Protein AF-A0A094K105-F1 (afdb_monomer_lite)

Foldseek 3Di:
DDDDDLDDDDLVNLPDDPWPPFWAWAPKDWDAKWFFAPDPDGDIATRAAAFEFAADPWKDFFDFDFFKDFLAPDQVDDDQDDDQQKDWDDDDDPGGMDGADPPHGDGCQVRCLVNRTHGQFPRTPWMKTWMWTDTRNFIKTKIKTFSHFYPPPPPDDDDDDDDDDDPDRRRHDDDDLQGTEDEDEDAQVDDDDCVLCLVVCRVSVRQWYWYWHDDNRTTTGTDIDRCNVVSVVVSVVCRVVSSSVSSVVVVVSVSCVVVVVPCSDDDDDDDPPPPPPPDPDDDDDDDDDDDDDDDDDDDDDDDDDDDDDDPPDPPDDRPPSHMDMIMMTDDPPPPPD

Sequence (337 aa):
MTPTTIAQISRLELQDLSTPLVATITDVKQLSPYNWIEARSPTIAVPGTPPLWSAPGGPWQLKKDSGLIYIAQNAARHPDKVTKNTAIFCRDETATQEFIGPDEFKGYGREFEKAYTTRQIGASTGHHRIVTYRFGGLNFIVRHETDGYVDTDTRIPSSDAKGPESDSLSKGQMISLKSTLELKTRVFHKRIEFHEVAPQLWISQTPKLVRAYHRRGTFPVPEVEDVAADIKTWEEGNQRDLRKLAALISKIIGVVKGCGGNALSSMIYWEINWADSEASSDNDVAAVKPVDGIESKPDGKSDTTGKHESATNCKSSPPWKKNLVEVLNYDSSSLDT

pLDDT: mean 71.29, std 26.38, range [22.55, 98.56]

Structure (mmCIF, N/CA/C/O backbone):
data_AF-A0A094K105-F1
#
_entry.id   AF-A0A094K105-F1
#
loop_
_atom_site.group_PDB
_atom_site.id
_atom_site.type_symbol
_atom_site.label_atom_id
_atom_site.label_alt_id
_atom_site.label_comp_id
_atom_site.label_asym_id
_atom_site.label_entity_id
_atom_site.label_seq_id
_atom_site.pdbx_PDB_ins_code
_atom_site.Cartn_x
_atom_site.Cartn_y
_atom_site.Cartn_z
_atom_site.occupancy
_atom_site.B_iso_or_equiv
_atom_site.auth_seq_id
_atom_site.auth_comp_id
_atom_site.auth_asym_id
_atom_site.auth_atom_id
_atom_site.pdbx_PDB_model_num
ATOM 1 N N . MET A 1 1 ? 2.073 26.215 20.298 1.00 47.75 1 MET A N 1
ATOM 2 C CA . MET A 1 1 ? 1.488 25.521 21.467 1.00 47.75 1 MET A CA 1
ATOM 3 C C . MET A 1 1 ? 2.402 24.366 21.818 1.00 47.75 1 MET A C 1
ATOM 5 O O . MET A 1 1 ? 2.887 23.715 20.903 1.00 47.75 1 MET A O 1
ATOM 9 N N . THR A 1 2 ? 2.685 24.145 23.098 1.00 56.09 2 THR A N 1
ATOM 10 C CA . THR A 1 2 ? 3.420 22.957 23.550 1.00 56.09 2 THR A CA 1
ATOM 11 C C . THR A 1 2 ? 2.503 21.732 23.473 1.00 56.09 2 THR A C 1
ATOM 13 O O . THR A 1 2 ? 1.340 21.848 23.873 1.00 56.09 2 THR A O 1
ATOM 16 N N . PRO A 1 3 ? 2.976 20.577 22.972 1.00 64.69 3 PRO A N 1
ATOM 17 C CA . PRO A 1 3 ? 2.187 19.350 22.978 1.00 64.69 3 PRO A CA 1
ATOM 18 C C . PRO A 1 3 ? 1.764 19.013 24.410 1.00 64.69 3 PRO A C 1
ATOM 20 O O . PRO A 1 3 ? 2.581 19.076 25.326 1.00 64.69 3 PRO A O 1
ATOM 23 N N . THR A 1 4 ? 0.489 18.683 24.610 1.00 67.81 4 THR A N 1
ATOM 24 C CA . THR A 1 4 ? -0.015 18.209 25.905 1.00 67.81 4 THR A CA 1
ATOM 25 C C . THR A 1 4 ? -0.248 16.711 25.808 1.00 67.81 4 THR A C 1
ATOM 27 O O . THR A 1 4 ? -1.023 16.256 24.967 1.00 67.81 4 THR A O 1
ATOM 30 N N . THR A 1 5 ? 0.423 15.938 26.658 1.00 77.50 5 THR A N 1
ATOM 31 C CA . THR A 1 5 ? 0.229 14.488 26.728 1.00 77.50 5 THR A CA 1
ATOM 32 C C . THR A 1 5 ? -1.137 14.183 27.332 1.00 77.50 5 THR A C 1
ATOM 34 O O . THR A 1 5 ? -1.393 14.516 28.486 1.00 77.50 5 THR A O 1
ATOM 37 N N . ILE A 1 6 ? -2.009 13.540 26.553 1.00 74.12 6 ILE A N 1
ATOM 38 C CA . ILE A 1 6 ? -3.361 13.150 26.988 1.00 74.12 6 ILE A CA 1
ATOM 39 C C . ILE A 1 6 ? -3.414 11.752 27.623 1.00 74.12 6 ILE A C 1
ATOM 41 O O . ILE A 1 6 ? -4.281 11.495 28.451 1.00 74.12 6 ILE A O 1
ATOM 45 N N . ALA A 1 7 ? -2.494 10.854 27.255 1.00 81.00 7 ALA A N 1
ATOM 46 C CA . ALA A 1 7 ? -2.326 9.532 27.858 1.00 81.00 7 ALA A CA 1
ATOM 47 C C . ALA A 1 7 ? -0.953 8.943 27.501 1.00 81.00 7 ALA A C 1
ATOM 49 O O . ALA A 1 7 ? -0.387 9.269 26.457 1.00 81.00 7 ALA A O 1
ATOM 50 N N . GLN A 1 8 ? -0.460 8.025 28.333 1.00 82.56 8 GLN A N 1
ATOM 51 C CA . GLN A 1 8 ? 0.629 7.107 27.999 1.00 82.56 8 GLN A CA 1
ATOM 52 C C . GLN A 1 8 ? 0.075 5.681 28.026 1.00 82.56 8 GLN A C 1
ATOM 54 O O . GLN A 1 8 ? -0.654 5.320 28.946 1.00 82.56 8 GLN A O 1
ATOM 59 N N . ILE A 1 9 ? 0.380 4.895 26.993 1.00 82.69 9 ILE A N 1
ATOM 60 C CA . ILE A 1 9 ? -0.035 3.494 26.888 1.00 82.69 9 ILE A CA 1
ATOM 61 C C . ILE A 1 9 ? 1.229 2.646 26.922 1.00 82.69 9 ILE A C 1
ATOM 63 O O . ILE A 1 9 ? 2.013 2.674 25.971 1.00 82.69 9 ILE A O 1
ATOM 67 N N . SER A 1 10 ? 1.439 1.900 28.005 1.00 82.75 10 SER A N 1
ATOM 68 C CA . SER A 1 10 ? 2.599 1.013 28.104 1.00 82.75 10 SER A CA 1
ATOM 69 C C . SER A 1 10 ? 2.365 -0.305 27.364 1.00 82.75 10 SER A C 1
ATOM 71 O O . SER A 1 10 ? 1.239 -0.771 27.190 1.00 82.75 10 SER A O 1
ATOM 73 N N . ARG A 1 11 ? 3.452 -0.958 26.940 1.00 78.81 11 ARG A N 1
ATOM 74 C CA . ARG A 1 11 ? 3.386 -2.284 26.305 1.00 78.81 11 ARG A CA 1
ATOM 75 C C . ARG A 1 11 ? 2.887 -3.369 27.266 1.00 78.81 11 ARG A C 1
ATOM 77 O O . ARG A 1 11 ? 2.299 -4.346 26.807 1.00 78.81 11 ARG A O 1
ATOM 84 N N . LEU A 1 12 ? 3.122 -3.207 28.569 1.00 78.56 12 LEU A N 1
ATOM 85 C CA . LEU A 1 12 ? 2.643 -4.122 29.610 1.00 78.56 12 LEU A CA 1
ATOM 86 C C . LEU A 1 12 ? 1.112 -4.101 29.699 1.00 78.56 12 LEU A C 1
ATOM 88 O O . LEU A 1 12 ? 0.492 -5.156 29.746 1.00 78.56 12 LEU A O 1
ATOM 92 N N . GLU A 1 13 ? 0.494 -2.925 29.568 1.00 76.12 13 GLU A N 1
ATOM 93 C CA . GLU A 1 13 ? -0.971 -2.772 29.534 1.00 76.12 13 GLU A CA 1
ATOM 94 C C . GLU A 1 13 ? -1.643 -3.435 28.318 1.00 76.12 13 GLU A C 1
ATOM 96 O O . GLU A 1 13 ? -2.869 -3.521 28.269 1.00 76.12 13 GLU A O 1
ATOM 101 N N . LEU A 1 14 ? -0.869 -3.877 27.320 1.00 77.25 14 LEU A N 1
ATOM 102 C CA . LEU A 1 14 ? -1.381 -4.571 26.136 1.00 77.25 14 LEU A CA 1
ATOM 103 C C . LEU A 1 14 ? -1.415 -6.101 26.301 1.00 77.25 14 LEU A C 1
ATOM 105 O O . LEU A 1 14 ? -1.813 -6.788 25.361 1.00 77.25 14 LEU A O 1
ATOM 109 N N . GLN A 1 15 ? -0.975 -6.642 27.445 1.00 66.06 15 GLN A N 1
ATOM 110 C CA . GLN A 1 15 ? -0.919 -8.090 27.693 1.00 66.06 15 GLN A CA 1
ATOM 111 C C . GLN A 1 15 ? -2.245 -8.671 28.220 1.00 66.06 15 GLN A C 1
ATOM 113 O O . GLN A 1 15 ? -2.553 -9.816 27.900 1.00 66.06 15 GLN A O 1
ATOM 118 N N . ASP A 1 16 ? -3.056 -7.867 28.920 1.00 57.00 16 ASP A N 1
ATOM 119 C CA . ASP A 1 16 ? -4.250 -8.316 29.668 1.00 57.00 16 ASP A CA 1
ATOM 120 C C . ASP A 1 16 ? -5.597 -7.976 29.004 1.00 57.00 16 ASP A C 1
ATOM 122 O O . ASP A 1 16 ? -6.661 -8.066 29.619 1.00 57.00 16 ASP A O 1
ATOM 126 N N . LEU A 1 17 ? -5.595 -7.532 27.747 1.00 57.84 17 LEU A N 1
ATOM 127 C CA . LEU A 1 17 ? -6.824 -7.050 27.122 1.00 57.84 17 LEU A CA 1
ATOM 128 C C . LEU A 1 17 ? -7.713 -8.207 26.655 1.00 57.84 17 LEU A C 1
ATOM 130 O O . LEU A 1 17 ? -7.225 -9.191 26.096 1.00 57.84 17 LEU A O 1
ATOM 134 N N . SER A 1 18 ? -9.032 -8.018 26.807 1.00 60.91 18 SER A N 1
ATOM 135 C CA . SER A 1 18 ? -10.145 -8.843 26.299 1.00 60.91 18 SER A CA 1
ATOM 136 C C . SER A 1 18 ? -10.209 -8.873 24.762 1.00 60.91 18 SER A C 1
ATOM 138 O O . SER A 1 18 ? -11.254 -8.659 24.145 1.00 60.91 18 SER A O 1
ATOM 140 N N . THR A 1 19 ? -9.055 -9.038 24.129 1.00 62.78 19 THR A N 1
ATOM 141 C CA . THR A 1 19 ? -8.903 -9.111 22.687 1.00 62.78 19 THR A CA 1
ATOM 142 C C . THR A 1 19 ? -9.391 -10.468 22.196 1.00 62.78 19 THR A C 1
ATOM 144 O O . THR A 1 19 ? -9.286 -11.464 22.917 1.00 62.78 19 THR A O 1
ATOM 147 N N . PRO A 1 20 ? -9.939 -10.536 20.973 1.00 66.81 20 PRO A N 1
ATOM 148 C CA . PRO A 1 20 ? -10.293 -11.810 20.370 1.00 66.81 20 PRO A CA 1
ATOM 149 C C . PRO A 1 20 ? -9.094 -12.772 20.375 1.00 66.81 20 PRO A C 1
ATOM 151 O O . PRO A 1 20 ? -7.955 -12.349 20.167 1.00 66.81 20 PRO A O 1
ATOM 154 N N . LEU A 1 21 ? -9.361 -14.072 20.556 1.00 76.62 21 LEU A N 1
ATOM 155 C CA . LEU A 1 21 ? -8.349 -15.144 20.493 1.00 76.62 21 LEU A CA 1
ATOM 156 C C . LEU A 1 21 ? -7.488 -15.061 19.215 1.00 76.62 21 LEU A C 1
ATOM 158 O O . LEU A 1 21 ? -6.298 -15.386 19.240 1.00 76.62 21 LEU A O 1
ATOM 162 N N . VAL A 1 22 ? -8.084 -14.573 18.123 1.00 85.44 22 VAL A N 1
ATOM 163 C CA . VAL A 1 22 ? -7.462 -14.374 16.811 1.00 85.44 22 VAL A CA 1
ATOM 164 C C . VAL A 1 22 ? -7.804 -12.975 16.288 1.00 85.44 22 VAL A C 1
ATOM 166 O O . VAL A 1 22 ? -8.963 -12.562 16.317 1.00 85.44 22 VAL A O 1
ATOM 169 N N . ALA A 1 23 ? -6.803 -12.250 15.796 1.00 91.50 23 ALA A N 1
ATOM 170 C CA . ALA A 1 23 ? -6.946 -10.959 15.136 1.00 91.50 23 ALA A CA 1
ATOM 171 C C . ALA A 1 23 ? -6.712 -11.133 13.627 1.00 91.50 23 ALA A C 1
ATOM 173 O O . ALA A 1 23 ? -5.569 -11.194 13.175 1.00 91.50 23 ALA A O 1
ATOM 174 N N . THR A 1 24 ? -7.806 -11.202 12.868 1.00 95.38 24 THR A N 1
ATOM 175 C CA . THR A 1 24 ? -7.811 -11.409 11.410 1.00 95.38 24 THR A CA 1
ATOM 176 C C . THR A 1 24 ? -8.627 -10.324 10.720 1.00 95.38 24 THR A C 1
ATOM 178 O O . THR A 1 24 ? -9.607 -9.824 11.284 1.00 95.38 24 THR A O 1
ATOM 181 N N . ILE A 1 25 ? -8.221 -9.959 9.503 1.00 96.38 25 ILE A N 1
ATOM 182 C CA . ILE A 1 25 ? -9.023 -9.107 8.621 1.00 96.38 25 ILE A CA 1
ATOM 183 C C . ILE A 1 25 ? -10.167 -9.928 8.009 1.00 96.38 25 ILE A C 1
ATOM 185 O O . ILE A 1 25 ? -9.954 -10.964 7.386 1.00 96.38 25 ILE A O 1
ATOM 189 N N . THR A 1 26 ? -11.399 -9.454 8.174 1.00 96.25 26 THR A N 1
ATOM 190 C CA . THR A 1 26 ? -12.622 -10.096 7.657 1.00 96.25 26 THR A CA 1
ATOM 191 C C . THR A 1 26 ? -13.531 -9.076 6.978 1.00 96.25 26 THR A C 1
ATOM 193 O O . THR A 1 26 ? -13.329 -7.873 7.118 1.00 96.25 26 THR A O 1
ATOM 196 N N . ASP A 1 27 ? -14.531 -9.535 6.224 1.00 96.25 27 ASP A N 1
ATOM 197 C CA . ASP A 1 27 ? -15.543 -8.673 5.590 1.00 96.25 27 ASP A CA 1
ATOM 198 C C . ASP A 1 27 ? -14.972 -7.572 4.676 1.00 96.25 27 ASP A C 1
ATOM 200 O O . ASP A 1 27 ? -15.505 -6.463 4.611 1.00 96.25 27 ASP A O 1
ATOM 204 N N . VAL A 1 28 ? -13.888 -7.879 3.954 1.00 95.94 28 VAL A N 1
ATOM 205 C CA . VAL A 1 28 ? -13.232 -6.932 3.042 1.00 95.94 28 VAL A CA 1
ATOM 206 C C . VAL A 1 28 ? -14.172 -6.534 1.906 1.00 95.94 28 VAL A C 1
ATOM 208 O O . VAL A 1 28 ? -14.642 -7.376 1.138 1.00 95.94 28 VAL A O 1
ATOM 211 N N . LYS A 1 29 ? -14.409 -5.231 1.762 1.00 93.50 29 LYS A N 1
ATOM 212 C CA . LYS A 1 29 ? -15.194 -4.630 0.681 1.00 93.50 29 LYS A CA 1
ATOM 213 C C . LYS A 1 29 ? -14.456 -3.426 0.118 1.00 93.50 29 LYS A C 1
ATOM 215 O O . LYS A 1 29 ? -13.890 -2.629 0.858 1.00 93.50 29 LYS A O 1
ATOM 220 N N . GLN A 1 30 ? -14.500 -3.255 -1.195 1.00 89.88 30 GLN A N 1
ATOM 221 C CA . GLN A 1 30 ? -14.056 -2.018 -1.828 1.00 89.88 30 GLN A CA 1
ATOM 222 C C . GLN A 1 30 ? -15.200 -1.001 -1.798 1.00 89.88 30 GLN A C 1
ATOM 224 O O . GLN A 1 30 ? -16.299 -1.312 -2.249 1.00 89.88 30 GLN A O 1
ATOM 229 N N . LEU A 1 31 ? -14.940 0.199 -1.272 1.00 88.25 31 LEU A N 1
ATOM 230 C CA . LEU A 1 31 ? -15.921 1.286 -1.226 1.00 88.25 31 LEU A CA 1
ATOM 231 C C . LEU A 1 31 ? -15.840 2.161 -2.474 1.00 88.25 31 LEU A C 1
ATOM 233 O O . LEU A 1 31 ? -16.818 2.304 -3.199 1.00 88.25 31 LEU A O 1
ATOM 237 N N . SER A 1 32 ? -14.672 2.755 -2.724 1.00 86.69 32 SER A N 1
ATOM 238 C CA . SER A 1 32 ? -14.475 3.645 -3.867 1.00 86.69 32 SER A CA 1
ATOM 239 C C . SER A 1 32 ? -12.994 3.744 -4.240 1.00 86.69 32 SER A C 1
ATOM 241 O O . SER A 1 32 ? -12.158 3.985 -3.363 1.00 86.69 32 SER A O 1
ATOM 243 N N . PRO A 1 33 ? -12.637 3.536 -5.517 1.00 92.88 33 PRO A N 1
ATOM 244 C CA . PRO A 1 33 ? -11.331 3.889 -6.044 1.00 92.88 33 PRO A CA 1
ATOM 245 C C . PRO A 1 33 ? -11.340 5.293 -6.663 1.00 92.88 33 PRO A C 1
ATOM 247 O O . PRO A 1 33 ? -12.340 5.717 -7.245 1.00 92.88 33 PRO A O 1
ATOM 250 N N . TYR A 1 34 ? -10.209 5.991 -6.627 1.00 93.19 34 TYR A N 1
ATOM 251 C CA . TYR A 1 34 ? -10.051 7.277 -7.301 1.00 93.19 34 TYR A CA 1
ATOM 252 C C . TYR A 1 34 ? -8.620 7.496 -7.794 1.00 93.19 34 TYR A C 1
ATOM 254 O O . TYR A 1 34 ? -7.670 6.919 -7.270 1.00 93.19 34 TYR A O 1
ATOM 262 N N . ASN A 1 35 ? -8.452 8.360 -8.793 1.00 93.25 35 ASN A N 1
ATOM 263 C CA . ASN A 1 35 ? -7.133 8.844 -9.203 1.00 93.25 35 ASN A CA 1
ATOM 264 C C . ASN A 1 35 ? -7.004 10.322 -8.860 1.00 93.25 35 ASN A C 1
ATOM 266 O O . ASN A 1 35 ? -7.941 11.087 -9.085 1.00 93.25 35 ASN A O 1
ATOM 270 N N . TRP A 1 36 ? -5.836 10.735 -8.375 1.00 89.69 36 TRP A N 1
ATOM 271 C CA . TRP A 1 36 ? -5.464 12.146 -8.398 1.00 89.69 36 TRP A CA 1
ATOM 272 C C . TRP A 1 36 ? -5.183 12.574 -9.832 1.00 89.69 36 TRP A C 1
ATOM 274 O O . TRP A 1 36 ? -4.490 11.860 -10.554 1.00 89.69 36 TRP A O 1
ATOM 284 N N . ILE A 1 37 ? -5.701 13.735 -10.230 1.00 89.12 37 ILE A N 1
ATOM 285 C CA . ILE A 1 37 ? -5.518 14.292 -11.571 1.00 89.12 37 ILE A CA 1
ATOM 286 C C . ILE A 1 37 ? -4.672 15.558 -11.477 1.00 89.12 37 ILE A C 1
ATOM 288 O O . ILE A 1 37 ? -4.958 16.449 -10.672 1.00 89.12 37 ILE A O 1
ATOM 292 N N . GLU A 1 38 ? -3.631 15.636 -12.305 1.00 86.56 38 GLU A N 1
ATOM 293 C CA . GLU A 1 38 ? -2.846 16.855 -12.484 1.00 86.56 38 GLU A CA 1
ATOM 294 C C . GLU A 1 38 ? -3.717 17.919 -13.164 1.00 86.56 38 GLU A C 1
ATOM 296 O O . GLU A 1 38 ? -4.077 17.801 -14.336 1.00 86.56 38 GLU A O 1
ATOM 301 N N . ALA A 1 39 ? -4.096 18.947 -12.407 1.00 84.88 39 ALA A N 1
ATOM 302 C CA . ALA A 1 39 ? -4.971 20.024 -12.848 1.00 84.88 39 ALA A CA 1
ATOM 303 C C . ALA A 1 39 ? -4.712 21.294 -12.022 1.00 84.88 39 ALA A C 1
ATOM 305 O O . ALA A 1 39 ? -4.107 21.247 -10.952 1.00 84.88 39 ALA A O 1
ATOM 306 N N . ARG A 1 40 ? -5.212 22.444 -12.499 1.00 84.19 40 ARG A N 1
ATOM 307 C CA . ARG A 1 40 ? -5.049 23.745 -11.813 1.00 84.19 40 ARG A CA 1
ATOM 308 C C . ARG A 1 40 ? -5.683 23.783 -10.418 1.00 84.19 40 ARG A C 1
ATOM 310 O O . ARG A 1 40 ? -5.235 24.544 -9.569 1.00 84.19 40 ARG A O 1
ATOM 317 N N . SER A 1 41 ? -6.726 22.990 -10.198 1.00 83.69 41 SER A N 1
ATOM 318 C CA . SER A 1 41 ? -7.410 22.823 -8.915 1.00 83.69 41 SER A CA 1
ATOM 319 C C . SER A 1 41 ? -7.294 21.372 -8.442 1.00 83.69 41 SER A C 1
ATOM 321 O O . SER A 1 41 ? -7.249 20.475 -9.289 1.00 83.69 41 SER A O 1
ATOM 323 N N . PRO A 1 42 ? -7.296 21.102 -7.121 1.00 83.50 42 PRO A N 1
ATOM 324 C CA . PRO A 1 42 ? -7.326 19.739 -6.595 1.00 83.50 42 PRO A CA 1
ATOM 325 C C . PRO A 1 42 ? -8.483 18.940 -7.206 1.00 83.50 42 PRO A C 1
ATOM 327 O O . PRO A 1 42 ? -9.648 19.254 -6.980 1.00 83.50 42 PRO A O 1
ATOM 330 N N . THR A 1 43 ? -8.148 17.937 -8.016 1.00 85.50 43 THR A N 1
ATOM 331 C CA . THR A 1 43 ? -9.114 17.191 -8.831 1.00 85.50 43 THR A CA 1
ATOM 332 C C . THR A 1 43 ? -8.883 15.697 -8.656 1.00 85.50 43 THR A C 1
ATOM 334 O O . THR A 1 43 ? -7.740 15.233 -8.673 1.00 85.50 43 THR A O 1
ATOM 337 N N . ILE A 1 44 ? -9.973 14.947 -8.497 1.00 91.31 44 ILE A N 1
ATOM 338 C CA . ILE A 1 44 ? -9.971 13.484 -8.480 1.00 91.31 44 ILE A CA 1
ATOM 339 C C . ILE A 1 44 ? -10.914 12.940 -9.553 1.00 91.31 44 ILE A C 1
ATOM 341 O O . ILE A 1 44 ? -11.947 13.545 -9.836 1.00 91.31 44 ILE A O 1
ATOM 345 N N . ALA A 1 45 ? -10.572 11.788 -10.124 1.00 91.19 45 ALA A N 1
ATOM 346 C CA . ALA A 1 45 ? -11.470 11.008 -10.973 1.00 91.19 45 ALA A CA 1
ATOM 347 C C . ALA A 1 45 ? -12.091 9.871 -10.153 1.00 91.19 45 ALA A C 1
ATOM 349 O O . ALA A 1 45 ? -11.353 9.106 -9.529 1.00 91.19 45 ALA A O 1
ATOM 350 N N . VAL A 1 46 ? -13.426 9.768 -10.156 1.00 92.00 46 VAL A N 1
ATOM 351 C CA . VAL A 1 46 ? -14.192 8.751 -9.417 1.00 92.00 46 VAL A CA 1
ATOM 352 C C . VAL A 1 46 ? -15.257 8.119 -10.337 1.00 92.00 46 VAL A C 1
ATOM 354 O O . VAL A 1 46 ? -16.061 8.862 -10.901 1.00 92.00 46 VAL A O 1
ATOM 357 N N . PRO A 1 47 ? -15.310 6.779 -10.473 1.00 92.50 47 PRO A N 1
ATOM 358 C CA . PRO A 1 47 ? -14.284 5.848 -10.014 1.00 92.50 47 PRO A CA 1
ATOM 359 C C . PRO A 1 47 ? -12.961 6.092 -10.753 1.00 92.50 47 PRO A C 1
ATOM 361 O O . PRO A 1 47 ? -12.940 6.559 -11.889 1.00 92.50 47 PRO A O 1
ATOM 364 N N . GLY A 1 48 ? -11.856 5.791 -10.085 1.00 93.19 48 GLY A N 1
ATOM 365 C CA . GLY A 1 48 ? -10.528 5.734 -10.687 1.00 93.19 48 GLY A CA 1
ATOM 366 C C . GLY A 1 48 ? -10.181 4.340 -11.220 1.00 93.19 48 GLY A C 1
ATOM 367 O O . GLY A 1 48 ? -10.827 3.367 -10.840 1.00 93.19 48 GLY A O 1
ATOM 368 N N . THR A 1 49 ? -9.106 4.234 -12.005 1.00 94.88 49 THR A N 1
ATOM 369 C CA . THR A 1 49 ? -8.489 2.973 -12.461 1.00 94.88 49 THR A CA 1
ATOM 370 C C . THR A 1 49 ? -6.986 2.994 -12.152 1.00 94.88 49 THR A C 1
ATOM 372 O O . THR A 1 49 ? -6.319 3.978 -12.505 1.00 94.88 49 THR A O 1
ATOM 375 N N . PRO A 1 50 ? -6.419 1.952 -11.513 1.00 95.19 50 PRO A N 1
ATOM 376 C CA . PRO A 1 50 ? -4.971 1.842 -11.363 1.00 95.19 50 PRO A CA 1
ATOM 377 C C . PRO A 1 50 ? -4.306 1.674 -12.738 1.00 95.19 50 PRO A C 1
ATOM 379 O O . PRO A 1 50 ? -4.978 1.315 -13.708 1.00 95.19 50 PRO A O 1
ATOM 382 N N . PRO A 1 51 ? -3.005 1.958 -12.886 1.00 95.69 51 PRO A N 1
ATOM 383 C CA . PRO A 1 51 ? -2.326 1.705 -14.149 1.00 95.69 51 PRO A CA 1
ATOM 384 C C . PRO A 1 51 ? -2.227 0.188 -14.411 1.00 95.69 51 PRO A C 1
ATOM 386 O O . PRO A 1 51 ? -2.087 -0.619 -13.492 1.00 95.69 51 PRO A O 1
ATOM 389 N N . LEU A 1 52 ? -2.347 -0.207 -15.677 1.00 96.69 52 LEU A N 1
ATOM 390 C CA . LEU A 1 52 ? -2.290 -1.604 -16.108 1.00 96.69 52 LEU A CA 1
ATOM 391 C C . LEU A 1 52 ? -0.838 -2.086 -16.110 1.00 96.69 52 LEU A C 1
ATOM 393 O O . LEU A 1 52 ? 0.018 -1.405 -16.666 1.00 96.69 52 LEU A O 1
ATOM 397 N N . TRP A 1 53 ? -0.561 -3.259 -15.550 1.00 96.94 53 TRP A N 1
ATOM 398 C CA . TRP A 1 53 ? 0.732 -3.929 -15.675 1.00 96.94 53 TRP A CA 1
ATOM 399 C C . TRP A 1 53 ? 1.062 -4.196 -17.143 1.00 96.94 53 TRP A C 1
ATOM 401 O O . TRP A 1 53 ? 0.323 -4.883 -17.845 1.00 96.94 53 TRP A O 1
ATOM 411 N N . SER A 1 54 ? 2.184 -3.657 -17.607 1.00 95.00 54 SER A N 1
ATOM 412 C CA . SER A 1 54 ? 2.594 -3.700 -19.009 1.00 95.00 54 SER A CA 1
ATOM 413 C C . SER A 1 54 ? 4.118 -3.772 -19.105 1.00 95.00 54 SER A C 1
ATOM 415 O O . SER A 1 54 ? 4.770 -2.839 -19.580 1.00 95.00 54 SER A O 1
ATOM 417 N N . ALA A 1 55 ? 4.699 -4.858 -18.590 1.00 92.19 55 ALA A N 1
ATOM 418 C CA . ALA A 1 55 ? 6.145 -5.052 -18.604 1.00 92.19 55 ALA A CA 1
ATOM 419 C C . ALA A 1 55 ? 6.709 -5.084 -20.042 1.00 92.19 55 ALA A C 1
ATOM 421 O O . ALA A 1 55 ? 6.118 -5.730 -20.914 1.00 92.19 55 ALA A O 1
ATOM 422 N N . PRO A 1 56 ? 7.869 -4.453 -20.302 1.00 89.50 56 PRO A N 1
ATOM 423 C CA . PRO A 1 56 ? 8.583 -4.608 -21.564 1.00 89.50 56 PRO A CA 1
ATOM 424 C C . PRO A 1 56 ? 8.947 -6.075 -21.835 1.00 89.50 56 PRO A C 1
ATOM 426 O O . PRO A 1 56 ? 9.218 -6.839 -20.912 1.00 89.50 56 PRO A O 1
ATOM 429 N N . GLY A 1 57 ? 9.039 -6.460 -23.111 1.00 90.31 57 GLY A N 1
ATOM 430 C CA . GLY A 1 57 ? 9.351 -7.840 -23.519 1.00 90.31 57 GLY A CA 1
ATOM 431 C C . GLY A 1 57 ? 10.786 -8.313 -23.232 1.00 90.31 57 GLY A C 1
ATOM 432 O O . GLY A 1 57 ? 11.155 -9.412 -23.633 1.00 90.31 57 GLY A O 1
ATOM 433 N N . GLY A 1 58 ? 11.617 -7.500 -22.577 1.00 92.31 58 GLY A N 1
ATOM 434 C CA . GLY A 1 58 ? 13.008 -7.826 -22.281 1.00 92.31 58 GLY A CA 1
ATOM 435 C C . GLY A 1 58 ? 13.637 -6.870 -21.267 1.00 92.31 58 GLY A C 1
ATOM 436 O O . GLY A 1 58 ? 12.969 -5.947 -20.792 1.00 92.31 58 GLY A O 1
ATOM 437 N N . PRO A 1 59 ? 14.922 -7.078 -20.924 1.00 93.62 59 PRO A N 1
ATOM 438 C CA . PRO A 1 59 ? 15.612 -6.235 -19.963 1.00 93.62 59 PRO A CA 1
ATOM 439 C C . PRO A 1 59 ? 15.605 -4.765 -20.376 1.00 93.62 59 PRO A C 1
ATOM 441 O O . PRO A 1 59 ? 15.860 -4.433 -21.534 1.00 93.62 59 PRO A O 1
ATOM 444 N N . TRP A 1 60 ? 15.3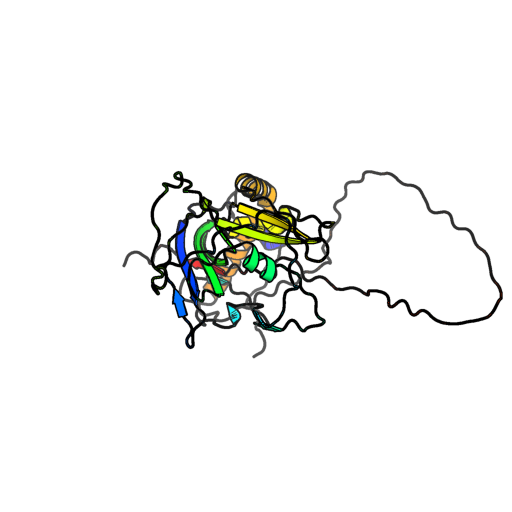66 -3.882 -19.412 1.00 92.88 60 TRP A N 1
ATOM 445 C CA . TRP A 1 60 ? 15.236 -2.453 -19.666 1.00 92.88 60 TRP A CA 1
ATOM 446 C C . TRP A 1 60 ? 16.112 -1.638 -18.716 1.00 92.88 60 TRP A C 1
ATOM 448 O O . TRP A 1 60 ? 16.098 -1.840 -17.500 1.00 92.88 60 TRP A O 1
ATOM 458 N N . GLN A 1 61 ? 16.884 -0.704 -19.275 1.00 95.81 61 GLN A N 1
ATOM 459 C CA . GLN A 1 61 ? 17.706 0.229 -18.510 1.00 95.81 61 GLN A CA 1
ATOM 460 C C . GLN A 1 61 ? 16.905 1.490 -18.196 1.00 95.81 61 GLN A C 1
ATOM 462 O O . GLN A 1 61 ? 16.542 2.253 -19.089 1.00 95.81 61 GLN A O 1
ATOM 467 N N . LEU A 1 62 ? 16.691 1.744 -16.910 1.00 94.56 62 LEU A N 1
ATOM 468 C CA . LEU A 1 62 ? 16.005 2.936 -16.435 1.00 94.56 62 LEU A CA 1
ATOM 469 C C . LEU A 1 62 ? 16.980 4.046 -16.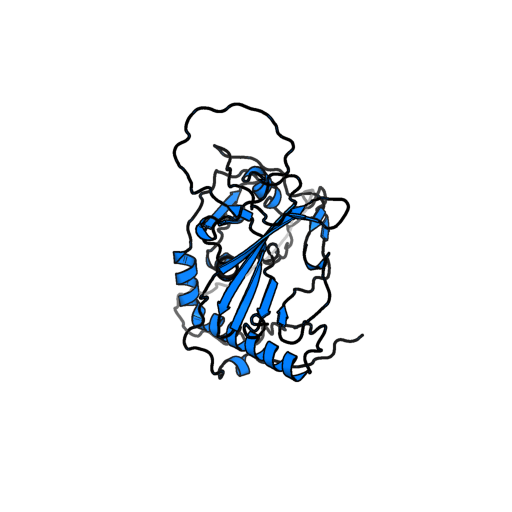056 1.00 94.56 62 LEU A C 1
ATOM 471 O O . LEU A 1 62 ? 18.125 3.809 -15.650 1.00 94.56 62 LEU A O 1
ATOM 475 N N . LYS A 1 63 ? 16.486 5.279 -16.176 1.00 93.75 63 LYS A N 1
ATOM 476 C CA . LYS A 1 63 ? 17.103 6.450 -15.555 1.00 93.75 63 LYS A CA 1
ATOM 477 C C . LYS A 1 63 ? 16.830 6.412 -14.050 1.00 93.75 63 LYS A C 1
ATOM 479 O O . LYS A 1 63 ? 15.872 5.789 -13.603 1.00 93.75 63 LYS A O 1
ATOM 484 N N . LYS A 1 64 ? 17.696 7.060 -13.272 1.00 92.06 64 LYS A N 1
ATOM 485 C CA . LYS A 1 64 ? 17.478 7.255 -11.832 1.00 92.06 64 LYS A CA 1
ATOM 486 C C . LYS A 1 64 ? 16.228 8.112 -11.614 1.00 92.06 64 LYS A C 1
ATOM 488 O O . LYS A 1 64 ? 15.949 8.989 -12.430 1.00 92.06 64 LYS A O 1
ATOM 493 N N . ASP A 1 65 ? 15.536 7.894 -10.499 1.00 89.75 65 ASP A N 1
ATOM 494 C CA . ASP A 1 65 ? 14.449 8.775 -10.069 1.00 89.75 65 ASP A CA 1
ATOM 495 C C . ASP A 1 65 ? 14.984 10.210 -9.907 1.00 89.75 65 ASP A C 1
ATOM 497 O O . ASP A 1 65 ? 16.008 10.415 -9.256 1.00 89.75 65 ASP A O 1
ATOM 501 N N . SER A 1 66 ? 14.283 11.200 -10.466 1.00 87.44 66 SER A N 1
ATOM 502 C CA . SER A 1 66 ? 14.666 12.616 -10.382 1.00 87.44 66 SER A CA 1
ATOM 503 C C . SER A 1 66 ? 13.460 13.545 -10.218 1.00 87.44 66 SER A C 1
ATOM 505 O O . SER A 1 66 ? 12.310 13.159 -10.474 1.00 87.44 66 SER A O 1
ATOM 507 N N . GLY A 1 67 ? 13.731 14.799 -9.848 1.00 85.12 67 GLY A N 1
ATOM 508 C CA . GLY A 1 67 ? 12.733 15.865 -9.776 1.00 85.12 67 GLY A CA 1
ATOM 509 C C . GLY A 1 67 ? 11.927 15.863 -8.478 1.00 85.12 67 GLY A C 1
ATOM 510 O O . GLY A 1 67 ? 12.320 15.250 -7.485 1.00 85.12 67 GLY A O 1
ATOM 511 N N . LEU A 1 68 ? 10.796 16.574 -8.492 1.00 76.19 68 LEU A N 1
ATOM 512 C CA . LEU A 1 68 ? 9.922 16.690 -7.328 1.00 76.19 68 LEU A CA 1
ATOM 513 C C . LEU A 1 68 ? 9.256 15.340 -7.027 1.00 76.19 68 LEU A C 1
ATOM 515 O O . LEU A 1 68 ? 8.607 14.735 -7.888 1.00 76.19 68 LEU A O 1
ATOM 519 N N . ILE A 1 69 ? 9.425 14.882 -5.793 1.00 72.75 69 ILE A N 1
ATOM 520 C CA . ILE A 1 69 ? 8.762 13.718 -5.221 1.00 72.75 69 ILE A CA 1
ATOM 521 C C . ILE A 1 69 ? 7.874 14.170 -4.068 1.00 72.75 69 ILE A C 1
ATOM 523 O O . ILE A 1 69 ? 8.246 15.026 -3.271 1.00 72.75 69 ILE A O 1
ATOM 527 N N . TYR A 1 70 ? 6.687 13.586 -3.968 1.00 64.06 70 TYR A N 1
ATOM 528 C CA . TYR A 1 70 ? 5.847 13.773 -2.794 1.00 64.06 70 TYR A CA 1
ATOM 529 C C . TYR A 1 70 ? 6.282 12.759 -1.735 1.00 64.06 70 TYR A C 1
ATOM 531 O O . TYR A 1 70 ? 6.245 11.559 -1.987 1.00 64.06 70 TYR A O 1
ATOM 539 N N . ILE A 1 71 ? 6.716 13.245 -0.572 1.00 59.09 71 ILE A N 1
ATOM 540 C CA . ILE A 1 71 ? 7.031 12.409 0.599 1.00 59.09 71 ILE A CA 1
ATOM 541 C C . ILE A 1 71 ? 5.726 11.929 1.242 1.00 59.09 71 ILE A C 1
ATOM 543 O O . ILE A 1 71 ? 5.621 10.786 1.669 1.00 59.09 71 ILE A O 1
ATOM 547 N N . ALA A 1 72 ? 4.717 12.804 1.267 1.00 57.28 72 ALA A N 1
ATOM 548 C CA . ALA A 1 72 ? 3.389 12.509 1.777 1.00 57.28 72 ALA A CA 1
ATOM 549 C C . ALA A 1 72 ? 2.351 13.320 0.994 1.00 57.28 72 ALA A C 1
ATOM 551 O O . ALA A 1 72 ? 2.042 14.463 1.339 1.00 57.28 72 ALA A O 1
ATOM 552 N N . GLN A 1 73 ? 1.790 12.722 -0.066 1.00 53.84 73 GLN A N 1
ATOM 553 C CA . GLN A 1 73 ? 0.725 13.352 -0.867 1.00 53.84 73 GLN A CA 1
ATOM 554 C C . GLN A 1 73 ? -0.489 13.752 -0.005 1.00 53.84 73 GLN A C 1
ATOM 556 O O . GLN A 1 73 ? -1.172 14.731 -0.301 1.00 53.84 73 GLN A O 1
ATOM 561 N N . ASN A 1 74 ? -0.704 13.025 1.092 1.00 54.16 74 ASN A N 1
ATOM 562 C CA . ASN A 1 74 ? -1.820 13.171 2.020 1.00 54.16 74 ASN A CA 1
ATOM 563 C C . ASN A 1 74 ? -1.688 14.410 2.919 1.00 54.16 74 ASN A C 1
ATOM 565 O O . ASN A 1 74 ? -2.619 15.206 3.025 1.00 54.16 74 ASN A O 1
ATOM 569 N N . ALA A 1 75 ? -0.510 14.607 3.519 1.00 50.75 75 ALA A N 1
ATOM 570 C CA . ALA A 1 75 ? -0.238 15.732 4.413 1.00 50.75 75 ALA A CA 1
ATOM 571 C C . ALA A 1 75 ? -0.236 17.079 3.665 1.00 50.75 75 ALA A C 1
ATOM 573 O O . ALA A 1 75 ? -0.586 18.105 4.236 1.00 50.75 75 ALA A O 1
ATOM 574 N N . ALA A 1 76 ? 0.071 17.085 2.360 1.00 48.78 76 ALA A N 1
ATOM 575 C CA . ALA A 1 76 ? 0.014 18.295 1.534 1.00 48.78 76 ALA A CA 1
ATOM 576 C C . ALA A 1 76 ? -1.412 18.824 1.285 1.00 48.78 76 ALA A C 1
ATOM 578 O O . ALA A 1 76 ? -1.562 19.950 0.814 1.00 48.78 76 ALA A O 1
ATOM 579 N N . ARG A 1 77 ? -2.452 18.008 1.506 1.00 52.09 77 ARG A N 1
ATOM 580 C CA . ARG A 1 77 ? -3.831 18.296 1.064 1.00 52.09 77 ARG A CA 1
ATOM 581 C C . ARG A 1 77 ? -4.880 18.041 2.160 1.00 52.09 77 ARG A C 1
ATOM 583 O O . ARG A 1 77 ? -6.052 17.850 1.845 1.00 52.09 77 ARG A O 1
ATOM 590 N N . HIS A 1 78 ? -4.451 18.003 3.423 1.00 49.50 78 HIS A N 1
ATOM 591 C CA . HIS A 1 78 ? -5.224 17.496 4.559 1.00 49.50 78 HIS A CA 1
ATOM 592 C C . HIS A 1 78 ? -6.500 18.318 4.849 1.00 49.50 78 HIS A C 1
ATOM 594 O O . HIS A 1 78 ? -6.419 19.537 5.000 1.00 49.50 78 HIS A O 1
ATOM 600 N N . PRO A 1 79 ? -7.678 17.683 4.986 1.00 45.09 79 PRO A N 1
ATOM 601 C CA . PRO A 1 79 ? -8.818 18.279 5.668 1.00 45.09 79 PRO A CA 1
ATOM 602 C C . PRO A 1 79 ? -8.724 18.014 7.180 1.00 45.09 79 PRO A C 1
ATOM 604 O O . PRO A 1 79 ? -8.741 16.871 7.634 1.00 45.09 79 PRO A O 1
ATOM 607 N N . ASP A 1 80 ? -8.629 19.073 7.978 1.00 42.25 80 ASP A N 1
ATOM 608 C CA . ASP A 1 80 ? -8.709 19.004 9.439 1.00 42.25 80 ASP A CA 1
ATOM 609 C C . ASP A 1 80 ? -10.153 18.694 9.849 1.00 42.25 80 ASP A C 1
ATOM 611 O O . ASP A 1 80 ? -10.999 19.570 9.665 1.00 42.25 80 ASP A O 1
ATOM 615 N N . LYS A 1 81 ? -10.470 17.489 10.361 1.00 47.44 81 LYS A N 1
ATOM 616 C CA . LYS A 1 81 ? -11.636 17.227 11.247 1.00 47.44 81 LYS A CA 1
ATOM 617 C C . LYS A 1 81 ? -11.787 15.754 11.647 1.00 47.44 81 LYS A C 1
ATOM 619 O O . LYS A 1 81 ? -11.945 14.879 10.803 1.00 47.44 81 LYS A O 1
ATOM 624 N N . VAL A 1 82 ? -11.907 15.520 12.953 1.00 48.06 82 VAL A N 1
ATOM 625 C CA . VAL A 1 82 ? -12.567 14.339 13.533 1.00 48.06 82 VAL A CA 1
ATOM 626 C C . VAL A 1 82 ? -14.082 14.567 13.491 1.00 48.06 82 VAL A C 1
ATOM 628 O O . VAL A 1 82 ? -14.554 15.649 13.844 1.00 48.06 82 VAL A O 1
ATOM 631 N N . THR A 1 83 ? -14.864 13.568 13.073 1.00 53.00 83 THR A N 1
ATOM 632 C CA . THR A 1 83 ? -16.335 13.620 13.139 1.00 53.00 83 THR A CA 1
ATOM 633 C C . THR A 1 83 ? -16.848 12.610 14.167 1.00 53.00 83 THR A C 1
ATOM 635 O O . THR A 1 83 ? -16.760 11.404 13.963 1.00 53.00 83 THR A O 1
ATOM 638 N N . LYS A 1 84 ? -17.361 13.137 15.290 1.00 57.19 84 LYS A N 1
ATOM 639 C CA . LYS A 1 84 ? -18.142 12.522 16.391 1.00 57.19 84 LYS A CA 1
ATOM 640 C C . LYS A 1 84 ? -17.765 11.102 16.868 1.00 57.19 84 LYS A C 1
ATOM 642 O O . LYS A 1 84 ? -17.438 10.955 18.038 1.00 57.19 84 LYS A O 1
ATOM 647 N N . ASN A 1 85 ? -17.838 10.072 16.023 1.00 67.94 85 ASN A N 1
ATOM 648 C CA . ASN A 1 85 ? -17.632 8.665 16.399 1.00 67.94 85 ASN A CA 1
ATOM 649 C C . ASN A 1 85 ? -16.538 7.944 15.581 1.00 67.94 85 ASN A C 1
ATOM 651 O O . ASN A 1 85 ? -16.363 6.736 15.728 1.00 67.94 85 ASN A O 1
ATOM 655 N N . THR A 1 86 ? -15.797 8.674 14.738 1.00 71.88 86 THR A N 1
ATOM 656 C CA . THR A 1 86 ? -14.741 8.118 13.875 1.00 71.88 86 THR A CA 1
ATOM 657 C C . THR A 1 86 ? -13.365 8.557 14.348 1.00 71.88 86 THR A C 1
ATOM 659 O O . THR A 1 86 ? -13.097 9.756 14.414 1.00 71.88 86 THR A O 1
ATOM 662 N N . ALA A 1 87 ? -12.473 7.606 14.628 1.00 75.25 87 ALA A N 1
ATOM 663 C CA . ALA A 1 87 ? -11.061 7.913 14.856 1.00 75.25 87 ALA A CA 1
ATOM 664 C C . ALA A 1 87 ? -10.315 7.911 13.517 1.00 75.25 87 ALA A C 1
ATOM 666 O O . ALA A 1 87 ? -10.407 6.940 12.764 1.00 75.25 87 ALA A O 1
ATOM 667 N N . ILE A 1 88 ? -9.592 8.996 13.233 1.00 76.00 88 ILE A N 1
ATOM 668 C CA . ILE A 1 88 ? -8.798 9.170 12.013 1.00 76.00 88 ILE A CA 1
ATOM 669 C C . ILE A 1 88 ? -7.322 9.071 12.385 1.00 76.00 88 ILE A C 1
ATOM 671 O O . ILE A 1 88 ? -6.826 9.883 13.166 1.00 76.00 88 ILE A O 1
ATOM 675 N N . PHE A 1 89 ? -6.627 8.084 11.824 1.00 76.81 89 PHE A N 1
ATOM 676 C CA . PHE A 1 89 ? -5.184 7.947 11.961 1.00 76.81 89 PHE A CA 1
ATOM 677 C C . PHE A 1 89 ? -4.509 8.494 10.710 1.00 76.81 89 PHE A C 1
ATOM 679 O O . PHE A 1 89 ? -4.587 7.899 9.634 1.00 76.81 89 PHE A O 1
ATOM 686 N N . CYS A 1 90 ? -3.817 9.616 10.882 1.00 70.56 90 CYS A N 1
ATOM 687 C CA . CYS A 1 90 ? -2.996 10.225 9.850 1.00 70.56 90 CYS A CA 1
ATOM 688 C C . CYS A 1 90 ? -1.552 10.305 10.325 1.00 70.56 90 CYS A C 1
ATOM 690 O O . CYS A 1 90 ? -1.269 10.438 11.517 1.00 70.56 90 CYS A O 1
ATOM 692 N N . ARG A 1 91 ? -0.628 10.222 9.374 1.00 70.19 91 ARG A N 1
ATOM 693 C CA . ARG A 1 91 ? 0.780 10.463 9.648 1.00 70.19 91 ARG A CA 1
ATOM 694 C C . ARG A 1 91 ? 1.046 11.962 9.598 1.00 70.19 91 ARG A C 1
ATOM 696 O O . ARG A 1 91 ? 0.703 12.601 8.607 1.00 70.19 91 ARG A O 1
ATOM 703 N N . ASP A 1 92 ? 1.686 12.481 10.637 1.00 68.75 92 ASP A N 1
ATOM 704 C CA . ASP A 1 92 ? 2.246 13.828 10.631 1.00 68.75 92 ASP A CA 1
ATOM 705 C C . ASP A 1 92 ? 3.678 13.769 10.076 1.00 68.75 92 ASP A C 1
ATOM 707 O O . ASP A 1 92 ? 4.518 13.021 10.582 1.00 68.75 92 ASP A O 1
ATOM 711 N N . GLU A 1 93 ? 3.937 14.488 8.985 1.00 65.56 93 GLU A N 1
ATOM 712 C CA . GLU A 1 93 ? 5.233 14.512 8.298 1.00 65.56 93 GLU A CA 1
ATOM 713 C C . GLU A 1 93 ? 5.740 15.950 8.243 1.00 65.56 93 GLU A C 1
ATOM 715 O O . GLU A 1 93 ? 5.037 16.856 7.803 1.00 65.56 93 GLU A O 1
ATOM 720 N N . THR A 1 94 ? 7.000 16.159 8.627 1.00 64.38 94 THR A N 1
ATOM 721 C CA . THR A 1 94 ? 7.626 17.493 8.659 1.00 64.38 94 THR A CA 1
ATOM 722 C C . THR A 1 94 ? 7.873 18.085 7.271 1.00 64.38 94 THR A C 1
ATOM 724 O O . THR A 1 94 ? 8.101 19.287 7.143 1.00 64.38 94 THR A O 1
ATOM 727 N N . ALA A 1 95 ? 7.827 17.254 6.228 1.00 63.00 95 ALA A N 1
ATOM 728 C CA . ALA A 1 95 ? 7.912 17.658 4.836 1.00 63.00 95 ALA A CA 1
ATOM 729 C C . ALA A 1 95 ? 6.984 16.784 3.987 1.00 63.00 95 ALA A C 1
ATOM 731 O O . ALA A 1 95 ? 6.945 15.563 4.128 1.00 63.00 95 ALA A O 1
ATOM 732 N N . THR A 1 96 ? 6.250 17.413 3.073 1.00 63.75 96 THR A N 1
ATOM 733 C CA . THR A 1 96 ? 5.294 16.728 2.190 1.00 63.75 96 THR A CA 1
ATOM 734 C C . THR A 1 96 ? 5.868 16.469 0.799 1.00 63.75 96 THR A C 1
ATOM 736 O O . THR A 1 96 ? 5.324 15.667 0.035 1.00 63.75 96 THR A O 1
ATOM 739 N N . GLN A 1 97 ? 7.001 17.103 0.485 1.00 71.19 97 GLN A N 1
ATOM 740 C CA . GLN A 1 97 ? 7.718 17.023 -0.781 1.00 71.19 97 GLN A CA 1
ATOM 741 C C . GLN A 1 97 ? 9.232 17.039 -0.554 1.00 71.19 97 GLN A C 1
ATOM 743 O O . GLN A 1 97 ? 9.726 17.673 0.375 1.00 71.19 97 GLN A O 1
ATOM 748 N N . GLU A 1 98 ? 9.957 16.363 -1.436 1.00 80.19 98 GLU A N 1
ATOM 749 C CA . GLU A 1 98 ? 11.414 16.381 -1.543 1.00 80.19 98 GLU A CA 1
ATOM 750 C C . GLU A 1 98 ? 11.775 16.562 -3.020 1.00 80.19 98 GLU A C 1
ATOM 752 O O . GLU A 1 98 ? 11.046 16.131 -3.912 1.00 80.19 98 GLU A O 1
ATOM 757 N N . PHE A 1 99 ? 12.885 17.231 -3.304 1.00 82.38 99 PHE A N 1
ATOM 758 C CA . PHE A 1 99 ? 13.409 17.345 -4.658 1.00 82.38 99 PHE A CA 1
ATOM 759 C C . PHE A 1 99 ? 14.671 16.501 -4.754 1.00 82.38 99 PHE A C 1
ATOM 761 O O . PHE A 1 99 ? 15.591 16.715 -3.975 1.00 82.38 99 PHE A O 1
ATOM 768 N N . ILE A 1 100 ? 14.707 15.556 -5.695 1.00 80.69 100 ILE A N 1
ATOM 769 C CA . ILE A 1 100 ? 15.906 14.752 -5.948 1.00 80.69 100 ILE A CA 1
ATOM 770 C C . ILE A 1 100 ? 16.767 15.499 -6.961 1.00 80.69 100 ILE A C 1
ATOM 772 O O . ILE A 1 100 ? 16.395 15.602 -8.139 1.00 80.69 100 ILE A O 1
ATOM 776 N N . GLY A 1 101 ? 17.898 16.019 -6.485 1.00 77.00 101 GLY A N 1
ATOM 777 C CA . GLY A 1 101 ? 18.868 16.740 -7.306 1.00 77.00 101 GLY A CA 1
ATOM 778 C C . GLY A 1 101 ? 19.594 15.849 -8.329 1.00 77.00 101 GLY A C 1
ATOM 779 O O . GLY A 1 101 ? 19.567 14.624 -8.213 1.00 77.00 101 GLY A O 1
ATOM 780 N N . PRO A 1 102 ? 20.282 16.440 -9.326 1.00 73.38 102 PRO A N 1
ATOM 781 C CA . PRO A 1 102 ? 20.999 15.694 -10.371 1.00 73.38 102 PRO A CA 1
ATOM 782 C C . PRO A 1 102 ? 22.051 14.704 -9.843 1.00 73.38 102 PRO A C 1
ATOM 784 O O . PRO A 1 102 ? 22.245 13.640 -10.434 1.00 73.38 102 PRO A O 1
ATOM 787 N N . ASP A 1 103 ? 22.691 15.039 -8.721 1.00 78.75 103 ASP A N 1
ATOM 788 C CA . ASP A 1 103 ? 23.747 14.233 -8.095 1.00 78.75 103 ASP A CA 1
ATOM 789 C C . ASP A 1 103 ? 23.224 13.303 -6.987 1.00 78.75 103 ASP A C 1
ATOM 791 O O . ASP A 1 103 ? 23.963 12.476 -6.449 1.00 78.75 103 ASP A O 1
ATOM 795 N N . GLU A 1 104 ? 21.934 13.388 -6.656 1.00 82.88 104 GLU A N 1
ATOM 796 C CA . GLU A 1 104 ? 21.322 12.592 -5.600 1.00 82.88 104 GLU A CA 1
ATOM 797 C C . GLU A 1 104 ? 20.770 11.271 -6.139 1.00 82.88 104 GLU A C 1
ATOM 799 O O . GLU A 1 104 ? 20.218 11.176 -7.236 1.00 82.88 104 GLU A O 1
ATOM 804 N N . PHE A 1 105 ? 20.900 10.207 -5.345 1.00 83.19 105 PHE A N 1
ATOM 805 C CA . PHE A 1 105 ? 20.371 8.896 -5.702 1.00 83.19 105 PHE A CA 1
ATOM 806 C C . PHE A 1 105 ? 19.404 8.382 -4.639 1.00 83.19 105 PHE A C 1
ATOM 808 O O . PHE A 1 105 ? 19.805 8.038 -3.528 1.00 83.19 105 PHE A O 1
ATOM 815 N N . LYS A 1 106 ? 18.124 8.271 -5.012 1.00 84.19 106 LYS A N 1
ATOM 816 C CA . LYS A 1 106 ? 17.080 7.645 -4.181 1.00 84.19 106 LYS A CA 1
ATOM 817 C C . LYS A 1 106 ? 16.692 6.245 -4.645 1.00 84.19 106 LYS A C 1
ATOM 819 O O . LYS A 1 106 ? 16.260 5.439 -3.826 1.00 84.19 106 LYS A O 1
ATOM 824 N N . GLY A 1 107 ? 16.820 5.953 -5.938 1.00 90.12 107 GLY A N 1
ATOM 825 C CA . GLY A 1 107 ? 16.412 4.675 -6.512 1.00 90.12 107 GLY A CA 1
ATOM 826 C C . GLY A 1 107 ? 15.962 4.789 -7.964 1.00 90.12 107 GLY A C 1
ATOM 827 O O . GLY A 1 107 ? 16.294 5.750 -8.657 1.00 90.12 107 GLY A O 1
ATOM 828 N N . TYR A 1 108 ? 15.222 3.772 -8.396 1.00 92.81 108 TYR A N 1
ATOM 829 C CA . TYR A 1 108 ? 14.650 3.636 -9.740 1.00 92.81 108 TYR A CA 1
ATOM 830 C C . TYR A 1 108 ? 13.144 3.330 -9.688 1.00 92.81 108 TYR A C 1
ATOM 832 O O . TYR A 1 108 ? 12.579 2.907 -10.687 1.00 92.81 108 TYR A O 1
ATOM 840 N N . GLY A 1 109 ? 12.512 3.438 -8.513 1.00 91.25 109 GLY A N 1
ATOM 841 C CA . GLY A 1 109 ? 11.165 2.909 -8.280 1.00 91.25 109 GLY A CA 1
ATOM 842 C C . GLY A 1 109 ? 10.106 3.623 -9.113 1.00 91.25 109 GLY A C 1
ATOM 843 O O . GLY A 1 109 ? 9.298 2.974 -9.765 1.00 91.25 109 GLY A O 1
ATOM 844 N N . ARG A 1 110 ? 10.183 4.955 -9.189 1.00 90.06 110 ARG A N 1
ATOM 845 C CA . ARG A 1 110 ? 9.208 5.752 -9.947 1.00 90.06 110 ARG A CA 1
ATOM 846 C C . ARG A 1 110 ? 9.383 5.568 -11.443 1.00 90.06 110 ARG A C 1
ATOM 848 O O . ARG A 1 110 ? 8.407 5.447 -12.176 1.00 90.06 110 ARG A O 1
ATOM 855 N N . GLU A 1 111 ? 10.628 5.579 -11.912 1.00 93.50 111 GLU A N 1
ATOM 856 C CA . GLU A 1 111 ? 10.901 5.303 -13.324 1.00 93.50 111 GLU A CA 1
ATOM 857 C C . GLU A 1 111 ? 10.531 3.859 -13.690 1.00 93.50 111 GLU A C 1
ATOM 859 O O . GLU A 1 111 ? 10.115 3.605 -14.818 1.00 93.50 111 GLU A O 1
ATOM 864 N N . PHE A 1 112 ? 10.602 2.927 -12.734 1.00 95.44 112 PHE A N 1
ATOM 865 C CA . PHE A 1 112 ? 10.137 1.556 -12.909 1.00 95.44 112 PHE A CA 1
ATOM 866 C C . PHE A 1 112 ? 8.614 1.491 -13.035 1.00 95.44 112 PHE A C 1
ATOM 868 O O . PHE A 1 112 ? 8.125 0.975 -14.033 1.00 95.44 112 PHE A O 1
ATOM 875 N N . GLU A 1 113 ? 7.858 2.084 -12.109 1.00 93.94 113 GLU A N 1
ATOM 876 C CA . GLU A 1 113 ? 6.392 2.174 -12.197 1.00 93.94 113 GLU A CA 1
ATOM 877 C C . GLU A 1 113 ? 5.942 2.769 -13.540 1.00 93.94 113 GLU A C 1
ATOM 879 O O . GLU A 1 113 ? 5.082 2.204 -14.214 1.00 93.94 113 GLU A O 1
ATOM 884 N N . LYS A 1 114 ? 6.571 3.868 -13.983 1.00 92.06 114 LYS A N 1
ATOM 885 C CA . LYS A 1 114 ? 6.266 4.513 -15.272 1.00 92.06 114 LYS A CA 1
ATOM 886 C C . LYS A 1 114 ? 6.544 3.622 -16.481 1.00 92.06 114 LYS A C 1
ATOM 888 O O . LYS A 1 114 ? 5.825 3.718 -17.467 1.00 92.06 114 LYS A O 1
ATOM 893 N N . ALA A 1 115 ? 7.617 2.835 -16.445 1.00 94.81 115 ALA A N 1
ATOM 894 C CA . ALA A 1 115 ? 8.043 2.025 -17.583 1.00 94.81 115 ALA A CA 1
ATOM 895 C C . ALA A 1 115 ? 7.354 0.654 -17.647 1.00 94.81 115 ALA A C 1
ATOM 897 O O . ALA A 1 115 ? 7.273 0.071 -18.724 1.00 94.81 115 ALA A O 1
ATOM 898 N N . TYR A 1 116 ? 6.884 0.136 -16.510 1.00 96.19 116 TYR A N 1
ATOM 899 C CA . TYR A 1 116 ? 6.290 -1.199 -16.393 1.00 96.19 116 TYR A CA 1
ATOM 900 C C . TYR A 1 116 ? 4.769 -1.169 -16.213 1.00 96.19 116 TYR A C 1
ATOM 902 O O . TYR A 1 116 ? 4.143 -2.224 -16.105 1.00 96.19 116 TYR A O 1
ATOM 910 N N . THR A 1 117 ? 4.157 0.017 -16.206 1.00 96.38 117 THR A N 1
ATOM 911 C CA . THR A 1 117 ? 2.701 0.165 -16.170 1.00 96.38 117 THR A CA 1
ATOM 912 C C . THR A 1 117 ? 2.204 1.188 -17.190 1.00 96.38 117 THR A C 1
ATOM 914 O O . THR A 1 117 ? 2.885 2.158 -17.519 1.00 96.38 117 THR A O 1
ATOM 917 N N . THR A 1 118 ? 0.983 0.989 -17.682 1.00 95.25 118 THR A N 1
ATOM 918 C CA . THR A 1 118 ? 0.303 1.886 -18.617 1.00 95.25 118 THR A CA 1
ATOM 919 C C . THR A 1 118 ? -0.847 2.584 -17.908 1.00 95.25 118 THR A C 1
ATOM 921 O O . THR A 1 118 ? -1.822 1.952 -17.484 1.00 95.25 118 THR A O 1
ATOM 924 N N . ARG A 1 119 ? -0.762 3.914 -17.796 1.00 93.81 119 ARG A N 1
ATOM 925 C CA . ARG A 1 119 ? -1.828 4.737 -17.210 1.00 93.81 119 ARG A CA 1
ATOM 926 C C . ARG A 1 119 ? -3.130 4.547 -17.979 1.00 93.81 119 ARG A C 1
ATOM 928 O O . ARG A 1 119 ? -3.163 4.697 -19.193 1.00 93.81 119 ARG A O 1
ATOM 935 N N . GLN A 1 120 ? -4.197 4.267 -17.241 1.00 94.62 120 GLN A N 1
ATOM 936 C CA . GLN A 1 120 ? -5.536 4.090 -17.802 1.00 94.62 120 GLN A CA 1
ATOM 937 C C . GLN A 1 120 ? -6.353 5.381 -17.798 1.00 94.62 120 GLN A C 1
ATOM 939 O O . GLN A 1 120 ? -7.342 5.458 -18.511 1.00 94.62 120 GLN A O 1
ATOM 944 N N . ILE A 1 121 ? -5.951 6.385 -17.008 1.00 91.62 121 ILE A N 1
ATOM 945 C CA . ILE A 1 121 ? -6.603 7.697 -16.909 1.00 91.62 121 ILE A CA 1
ATOM 946 C C . ILE A 1 121 ? -5.587 8.794 -17.243 1.00 91.62 121 ILE A C 1
ATOM 948 O O . ILE A 1 121 ? -4.491 8.840 -16.671 1.00 91.62 121 ILE A O 1
ATOM 952 N N . GLY A 1 122 ? -5.964 9.682 -18.168 1.00 89.94 122 GLY A N 1
ATOM 953 C CA . GLY A 1 122 ? -5.163 10.839 -18.570 1.00 89.94 122 GLY A CA 1
ATOM 954 C C . GLY A 1 122 ? -4.842 11.756 -17.387 1.00 89.94 122 GLY A C 1
ATOM 955 O O . GLY A 1 122 ? -5.664 11.942 -16.494 1.00 89.94 122 GLY A O 1
ATOM 956 N N . ALA A 1 123 ? -3.621 12.298 -17.354 1.00 89.12 123 ALA A N 1
ATOM 957 C CA . ALA A 1 123 ? -3.125 13.170 -16.281 1.00 89.12 123 ALA A CA 1
ATOM 958 C C . ALA A 1 123 ? -3.168 12.578 -14.848 1.00 89.12 123 ALA A C 1
ATOM 960 O O . ALA A 1 123 ? -2.925 13.301 -13.883 1.00 89.12 123 ALA A O 1
ATOM 961 N N . SER A 1 124 ? -3.408 11.270 -14.683 1.00 90.69 124 SER A N 1
ATOM 962 C CA . SER A 1 124 ? -3.400 10.611 -13.370 1.00 90.69 124 SER A CA 1
ATOM 963 C C . SER A 1 124 ? -2.022 10.661 -12.710 1.00 90.69 124 SER A C 1
ATOM 965 O O . SER A 1 124 ? -1.060 10.174 -13.293 1.00 90.69 124 SER A O 1
ATOM 967 N N . THR A 1 125 ? -1.909 11.139 -11.474 1.00 87.19 125 THR A N 1
ATOM 968 C CA . THR A 1 125 ? -0.639 11.182 -10.719 1.00 87.19 125 THR A CA 1
ATOM 969 C C . THR A 1 125 ? -0.484 10.073 -9.684 1.00 87.19 125 THR A C 1
ATOM 971 O O . THR A 1 125 ? 0.637 9.823 -9.257 1.00 87.19 125 THR A O 1
ATOM 974 N N . GLY A 1 126 ? -1.568 9.373 -9.349 1.00 88.44 126 GLY A N 1
ATOM 975 C CA . GLY A 1 126 ? -1.568 8.217 -8.454 1.00 88.44 126 GLY A CA 1
ATOM 976 C C . GLY A 1 126 ? -2.980 7.664 -8.293 1.00 88.44 126 GLY A C 1
ATOM 977 O O . GLY A 1 126 ? -3.955 8.423 -8.349 1.00 88.44 126 GLY A O 1
ATOM 978 N N . HIS A 1 127 ? -3.100 6.352 -8.113 1.00 92.81 127 HIS A N 1
ATOM 979 C CA . HIS A 1 127 ? -4.378 5.680 -7.895 1.00 92.81 127 HIS A CA 1
ATOM 980 C C . HIS A 1 127 ? -4.510 5.263 -6.440 1.00 92.81 127 HIS A C 1
ATOM 982 O O . HIS A 1 127 ? -3.605 4.655 -5.881 1.00 92.81 127 HIS A O 1
ATOM 988 N N . HIS A 1 128 ? -5.657 5.552 -5.842 1.00 92.12 128 HIS A N 1
ATOM 989 C CA . HIS A 1 128 ? -5.941 5.222 -4.460 1.00 92.12 128 HIS A CA 1
ATOM 990 C C . HIS A 1 128 ? -7.221 4.412 -4.365 1.00 92.12 128 HIS A C 1
ATOM 992 O O . HIS A 1 128 ? -8.202 4.664 -5.069 1.00 92.12 128 HIS A O 1
ATOM 998 N N . ARG A 1 129 ? -7.227 3.463 -3.437 1.00 91.94 129 ARG A N 1
ATOM 999 C CA . ARG A 1 129 ? -8.410 2.677 -3.104 1.00 91.94 129 ARG A CA 1
ATOM 1000 C C . ARG A 1 129 ? -8.804 2.931 -1.675 1.00 91.94 129 ARG A C 1
ATOM 1002 O O . ARG A 1 129 ? -7.948 3.126 -0.819 1.00 91.94 129 ARG A O 1
ATOM 1009 N N . ILE A 1 130 ? -10.109 2.897 -1.451 1.00 92.56 130 ILE A N 1
ATOM 1010 C CA . ILE A 1 130 ? -10.710 2.882 -0.130 1.00 92.56 130 ILE A CA 1
ATOM 1011 C C . ILE A 1 130 ? -11.356 1.511 0.048 1.00 92.56 130 ILE A C 1
ATOM 1013 O O . ILE A 1 130 ? -12.331 1.182 -0.636 1.00 92.56 130 ILE A O 1
ATOM 1017 N N . VAL A 1 131 ? -10.797 0.710 0.948 1.00 93.44 131 VAL A N 1
ATOM 1018 C CA . VAL A 1 131 ? -11.342 -0.587 1.358 1.00 93.44 131 VAL A CA 1
ATOM 1019 C C . VAL A 1 131 ? -11.906 -0.479 2.765 1.00 93.44 131 VAL A C 1
ATOM 1021 O O . VAL A 1 131 ? -11.441 0.323 3.564 1.00 93.44 131 VAL A O 1
ATOM 1024 N N . THR A 1 132 ? -12.914 -1.275 3.084 1.00 95.12 132 THR A N 1
ATOM 1025 C CA . THR A 1 132 ? -13.412 -1.436 4.448 1.00 95.12 132 THR A CA 1
ATOM 1026 C C . THR A 1 132 ? -13.355 -2.896 4.844 1.00 95.12 132 THR A C 1
ATOM 1028 O O . THR A 1 132 ? -13.519 -3.767 3.993 1.00 95.12 132 THR A O 1
ATOM 1031 N N . TYR A 1 133 ? -13.079 -3.160 6.113 1.00 96.69 133 TYR A N 1
ATOM 1032 C CA . TYR A 1 133 ? -13.014 -4.506 6.662 1.00 96.69 133 TYR A CA 1
ATOM 1033 C C . TYR A 1 133 ? -13.158 -4.471 8.183 1.00 96.69 133 TYR A C 1
ATOM 1035 O O . TYR A 1 133 ? -13.069 -3.416 8.811 1.00 96.69 133 TYR A O 1
ATOM 1043 N N . ARG A 1 134 ? -13.341 -5.635 8.800 1.00 95.69 134 ARG A N 1
ATOM 1044 C CA . ARG A 1 134 ? -13.304 -5.802 10.253 1.00 95.69 134 ARG A CA 1
ATOM 1045 C C . ARG A 1 134 ? -11.952 -6.335 10.701 1.00 95.69 134 ARG A C 1
ATOM 1047 O O . ARG A 1 134 ? -11.426 -7.259 10.089 1.00 95.69 134 ARG A O 1
ATOM 1054 N N . PHE A 1 135 ? -11.413 -5.784 11.785 1.00 94.38 135 PHE A N 1
ATOM 1055 C CA . PHE A 1 135 ? -10.185 -6.266 12.420 1.00 94.38 135 PHE A CA 1
ATOM 1056 C C . PHE A 1 135 ? -10.223 -5.991 13.923 1.00 94.38 135 PHE A C 1
ATOM 1058 O O . PHE A 1 135 ? -10.561 -4.890 14.351 1.00 94.38 135 PHE A O 1
ATOM 1065 N N . GLY A 1 136 ? -9.892 -6.992 14.744 1.00 89.94 136 GLY A N 1
ATOM 1066 C CA . GLY A 1 136 ? -9.774 -6.801 16.193 1.00 89.94 136 GLY A CA 1
ATOM 1067 C C . GLY A 1 136 ? -11.055 -6.320 16.888 1.00 89.94 136 GLY A C 1
ATOM 1068 O O . GLY A 1 136 ? -10.973 -5.618 17.888 1.00 89.94 136 GLY A O 1
ATOM 1069 N N . GLY A 1 137 ? -12.232 -6.646 16.341 1.00 88.88 137 GLY A N 1
ATOM 1070 C CA . GLY A 1 137 ? -13.530 -6.172 16.841 1.00 88.88 137 GLY A CA 1
ATOM 1071 C C . GLY A 1 137 ? -13.939 -4.770 16.368 1.00 88.88 137 GLY A C 1
ATOM 1072 O O . GLY A 1 137 ? -15.048 -4.341 16.672 1.00 88.88 137 GLY A O 1
ATOM 1073 N N . LEU A 1 138 ? -13.096 -4.086 15.594 1.00 88.31 138 LEU A N 1
ATOM 1074 C CA . LEU A 1 138 ? -13.313 -2.732 15.077 1.00 88.31 138 LEU A CA 1
ATOM 1075 C C . LEU A 1 138 ? -13.601 -2.753 13.563 1.00 88.31 138 LEU A C 1
ATOM 1077 O O . LEU A 1 138 ? -13.297 -3.737 12.881 1.00 88.31 138 LEU A O 1
ATOM 1081 N N . ASN A 1 139 ? -14.162 -1.662 13.034 1.00 91.12 139 ASN A N 1
ATOM 1082 C CA . ASN A 1 139 ? -14.489 -1.502 11.614 1.00 91.12 139 ASN A CA 1
ATOM 1083 C C . ASN A 1 139 ? -13.523 -0.514 10.965 1.00 91.12 139 ASN A C 1
ATOM 1085 O O . ASN A 1 139 ? -13.580 0.681 11.224 1.00 91.12 139 ASN A O 1
ATOM 1089 N N . PHE A 1 140 ? -12.677 -0.990 10.070 1.00 90.69 140 PHE A N 1
ATOM 1090 C CA . PHE A 1 140 ? -11.678 -0.179 9.396 1.00 90.69 140 PHE A CA 1
ATOM 1091 C C . PHE A 1 140 ? -12.203 0.324 8.051 1.00 90.69 140 PHE A C 1
ATOM 1093 O O . PHE A 1 140 ? -12.902 -0.386 7.329 1.00 90.69 140 PHE A O 1
ATOM 1100 N N . ILE A 1 141 ? -11.808 1.539 7.697 1.00 91.44 141 ILE A N 1
ATOM 1101 C CA . ILE A 1 141 ? -11.781 2.086 6.348 1.00 91.44 141 ILE A CA 1
ATOM 1102 C C . ILE A 1 141 ? -10.324 2.439 6.086 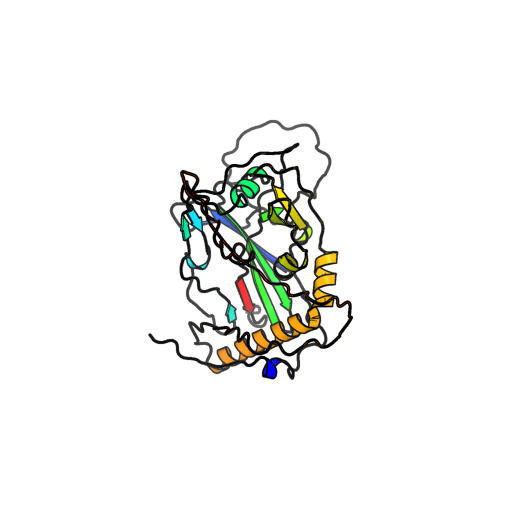1.00 91.44 141 ILE A C 1
ATOM 1104 O O . ILE A 1 141 ? -9.749 3.277 6.773 1.00 91.44 141 ILE A O 1
ATOM 1108 N N . VAL A 1 142 ? -9.720 1.788 5.109 1.00 91.00 142 VAL A N 1
ATOM 1109 C CA . VAL A 1 142 ? -8.321 1.961 4.756 1.00 91.00 142 VAL A CA 1
ATOM 1110 C C . VAL A 1 142 ? -8.208 2.579 3.384 1.00 91.00 142 VAL A C 1
ATOM 1112 O O . VAL A 1 142 ? -8.718 2.033 2.407 1.00 91.00 142 VAL A O 1
ATOM 1115 N N . ARG A 1 143 ? -7.504 3.707 3.311 1.00 91.31 143 ARG A N 1
ATOM 1116 C CA . ARG A 1 143 ? -7.099 4.325 2.056 1.00 91.31 143 ARG A CA 1
ATOM 1117 C C . ARG A 1 143 ? -5.631 4.036 1.794 1.00 91.31 143 ARG A C 1
ATOM 1119 O O . ARG A 1 143 ? -4.800 4.331 2.646 1.00 91.31 143 ARG A O 1
ATOM 1126 N N . HIS A 1 144 ? -5.310 3.518 0.617 1.00 90.00 144 HIS A N 1
ATOM 1127 C CA . HIS A 1 144 ? -3.929 3.249 0.220 1.00 90.00 144 HIS A CA 1
ATOM 1128 C C . HIS A 1 144 ? -3.714 3.514 -1.271 1.00 90.00 144 HIS A C 1
ATOM 1130 O O . HIS A 1 144 ? -4.650 3.414 -2.069 1.00 90.00 144 HIS A O 1
ATOM 1136 N N . GLU A 1 145 ? -2.480 3.850 -1.642 1.00 90.94 145 GLU A N 1
ATOM 1137 C CA . GLU A 1 145 ? -2.053 3.870 -3.042 1.00 90.94 145 GLU A CA 1
ATOM 1138 C C . GLU A 1 145 ? -1.995 2.436 -3.595 1.00 90.94 145 GLU A C 1
ATOM 1140 O O . GLU A 1 145 ? -1.744 1.479 -2.859 1.00 90.94 145 GLU A O 1
ATOM 1145 N N . THR A 1 146 ? -2.303 2.269 -4.878 1.00 92.75 146 THR A N 1
ATOM 1146 C CA . THR A 1 146 ? -2.176 0.991 -5.590 1.00 92.75 146 THR A CA 1
ATOM 1147 C C . THR A 1 146 ? -1.325 1.198 -6.832 1.00 92.75 146 THR A C 1
ATOM 1149 O O . THR A 1 146 ? -1.710 1.962 -7.721 1.00 92.75 146 THR A O 1
ATOM 1152 N N . ASP A 1 147 ? -0.213 0.470 -6.910 1.00 95.44 147 ASP A N 1
ATOM 1153 C CA . ASP A 1 147 ? 0.797 0.660 -7.954 1.00 95.44 147 ASP A CA 1
ATOM 1154 C C . ASP A 1 147 ? 0.337 0.163 -9.327 1.00 95.44 147 ASP A C 1
ATOM 1156 O O . ASP A 1 147 ? 0.809 0.653 -10.350 1.00 95.44 147 ASP A O 1
ATOM 1160 N N . GLY A 1 148 ? -0.589 -0.798 -9.375 1.00 95.75 148 GLY A N 1
ATOM 1161 C CA . GLY A 1 148 ? -1.164 -1.262 -10.631 1.00 95.75 148 GLY A CA 1
ATOM 1162 C C . GLY A 1 148 ? -2.148 -2.417 -10.497 1.00 95.75 148 GLY A C 1
ATOM 1163 O O . GLY A 1 148 ? -2.545 -2.820 -9.400 1.00 95.75 148 GLY A O 1
ATOM 1164 N N . TYR A 1 149 ? -2.535 -2.976 -11.641 1.00 96.81 149 TYR A N 1
ATOM 1165 C CA . TYR A 1 149 ? -3.312 -4.211 -11.717 1.00 96.81 149 TYR A CA 1
ATOM 1166 C C . TYR A 1 149 ? -2.897 -5.075 -12.908 1.00 96.81 149 TYR A C 1
ATOM 1168 O O . TYR A 1 149 ? -2.378 -4.565 -13.897 1.00 96.81 149 TYR A O 1
ATOM 1176 N N . VAL A 1 150 ? -3.153 -6.379 -12.826 1.00 95.69 150 VAL A N 1
ATOM 1177 C CA . VAL A 1 150 ? -3.056 -7.299 -13.967 1.00 95.69 150 VAL A CA 1
ATOM 1178 C C . VAL A 1 150 ? -4.436 -7.488 -14.577 1.00 95.69 150 VAL A C 1
ATOM 1180 O O . VAL A 1 150 ? -5.392 -7.765 -13.854 1.00 95.69 150 VAL A O 1
ATOM 1183 N N . ASP A 1 151 ? -4.544 -7.383 -15.898 1.00 88.38 151 ASP A N 1
ATOM 1184 C CA . ASP A 1 151 ? -5.780 -7.733 -16.587 1.00 88.38 151 ASP A CA 1
ATOM 1185 C C . ASP A 1 151 ? -5.973 -9.257 -16.584 1.00 88.38 151 ASP A C 1
ATOM 1187 O O . ASP A 1 151 ? -5.233 -10.009 -17.220 1.00 88.38 151 ASP A O 1
ATOM 1191 N N . THR A 1 152 ? -6.938 -9.721 -15.794 1.00 70.69 152 THR A N 1
ATOM 1192 C CA . THR A 1 152 ? -7.304 -11.138 -15.705 1.00 70.69 152 THR A CA 1
ATOM 1193 C C . THR A 1 152 ? -8.381 -11.526 -16.716 1.00 70.69 152 THR A C 1
ATOM 1195 O O . THR A 1 152 ? -8.647 -12.716 -16.867 1.00 70.69 152 THR A O 1
ATOM 1198 N N . ASP A 1 153 ? -8.979 -10.563 -17.428 1.00 53.94 153 ASP A N 1
ATOM 1199 C CA . ASP A 1 153 ? -9.933 -10.815 -18.510 1.00 53.94 153 ASP A CA 1
ATOM 1200 C C . ASP A 1 153 ? -9.187 -11.032 -19.833 1.00 53.94 153 ASP A C 1
ATOM 1202 O O . ASP A 1 153 ? -9.443 -10.398 -20.853 1.00 53.94 153 ASP A O 1
ATOM 1206 N N . THR A 1 154 ? -8.301 -12.031 -19.868 1.00 43.72 154 THR A N 1
ATOM 1207 C CA . THR A 1 154 ? -7.864 -12.636 -21.134 1.00 43.72 154 THR A CA 1
ATOM 1208 C C . THR A 1 154 ? -9.007 -13.485 -21.707 1.00 43.72 154 THR A C 1
ATOM 1210 O O . THR A 1 154 ? -8.923 -14.703 -21.848 1.00 43.72 154 THR A O 1
ATOM 1213 N N . ARG A 1 155 ? -10.115 -12.835 -22.083 1.00 38.62 155 ARG A N 1
ATOM 1214 C CA . ARG A 1 155 ? -10.890 -13.314 -23.226 1.00 38.62 155 ARG A CA 1
ATOM 1215 C C . ARG A 1 155 ? -10.035 -12.998 -24.445 1.00 38.62 155 ARG A C 1
ATOM 1217 O O . ARG A 1 155 ? -9.753 -11.839 -24.715 1.00 38.62 155 ARG A O 1
ATOM 1224 N N . ILE A 1 156 ? -9.561 -14.067 -25.081 1.00 35.28 156 ILE A N 1
ATOM 1225 C CA . ILE A 1 156 ? -8.928 -14.157 -26.405 1.00 35.28 156 ILE A CA 1
ATOM 1226 C C . ILE A 1 156 ? -9.052 -12.846 -27.205 1.00 35.28 156 ILE A C 1
ATOM 1228 O O . ILE A 1 156 ? -10.184 -12.411 -27.427 1.00 35.28 156 ILE A O 1
ATOM 1232 N N . PRO A 1 157 ? -7.949 -12.243 -27.692 1.00 35.91 157 PRO A N 1
ATOM 1233 C CA . PRO A 1 157 ? -8.047 -11.077 -28.556 1.00 35.91 157 PRO A CA 1
ATOM 1234 C C . PRO A 1 157 ? -8.787 -11.487 -29.833 1.00 35.91 157 PRO A C 1
ATOM 1236 O O . PRO A 1 157 ? -8.230 -12.169 -30.693 1.00 35.91 157 PRO A O 1
ATOM 1239 N N . SER A 1 158 ? -10.056 -11.097 -29.956 1.00 32.34 158 SER A N 1
ATOM 1240 C CA . SER A 1 158 ? -10.717 -11.074 -31.252 1.00 32.34 158 SER A CA 1
ATOM 1241 C C . SER A 1 158 ? -10.028 -9.987 -32.062 1.00 32.34 158 SER A C 1
ATOM 1243 O O . SER A 1 158 ? -10.070 -8.808 -31.703 1.00 32.34 158 SER A O 1
ATOM 1245 N N . SER A 1 159 ? -9.353 -10.403 -33.129 1.00 42.06 159 SER A N 1
ATOM 1246 C CA . SER A 1 159 ? -8.977 -9.520 -34.221 1.00 42.06 159 SER A CA 1
ATOM 1247 C C . SER A 1 159 ? -10.180 -8.667 -34.626 1.00 42.06 159 SER A C 1
ATOM 1249 O O . SER A 1 159 ? -11.287 -9.191 -34.713 1.00 42.06 159 SER A O 1
ATOM 1251 N N . ASP A 1 160 ? -9.907 -7.392 -34.896 1.00 38.50 160 ASP A N 1
ATOM 1252 C CA . ASP A 1 160 ? -10.778 -6.386 -35.521 1.00 38.50 160 ASP A CA 1
ATOM 1253 C C . ASP A 1 160 ? -11.377 -5.330 -34.581 1.00 38.50 160 ASP A C 1
ATOM 1255 O O . ASP A 1 160 ? -12.519 -5.417 -34.144 1.00 38.50 160 ASP A O 1
ATOM 1259 N N . ALA A 1 161 ? -10.614 -4.249 -34.375 1.00 33.22 161 ALA A N 1
ATOM 1260 C CA . ALA A 1 161 ? -11.092 -2.885 -34.636 1.00 33.22 161 ALA A CA 1
ATOM 1261 C C . ALA A 1 161 ? -9.927 -1.876 -34.592 1.00 33.22 161 ALA A C 1
ATOM 1263 O O . ALA A 1 161 ? -9.329 -1.623 -33.548 1.00 33.22 161 ALA A O 1
ATOM 1264 N N . LYS A 1 162 ? -9.621 -1.264 -35.743 1.00 37.22 162 LYS A N 1
ATOM 1265 C CA . LYS A 1 162 ? -8.841 -0.023 -35.828 1.00 37.22 162 LYS A CA 1
ATOM 1266 C C . LYS A 1 162 ? -9.774 1.192 -35.702 1.00 37.22 162 LYS A C 1
ATOM 1268 O O . LYS A 1 162 ? -10.667 1.341 -36.529 1.00 37.22 162 LYS A O 1
ATOM 1273 N N . GLY A 1 163 ? -9.430 2.102 -34.782 1.00 30.27 163 GLY A N 1
ATOM 1274 C CA . GLY A 1 163 ? -9.682 3.557 -34.828 1.00 30.27 163 GLY A CA 1
ATOM 1275 C C . GLY A 1 163 ? -10.911 4.090 -34.067 1.00 30.27 163 GLY A C 1
ATOM 1276 O O . GLY A 1 163 ? -11.784 3.302 -33.716 1.00 30.27 163 GLY A O 1
ATOM 1277 N N . PRO A 1 164 ? -11.044 5.423 -33.874 1.00 43.28 164 PRO A N 1
ATOM 1278 C CA . PRO A 1 164 ? -10.036 6.486 -33.836 1.00 43.28 164 PRO A CA 1
ATOM 1279 C C . PRO A 1 164 ? -9.762 6.984 -32.396 1.00 43.28 164 PRO A C 1
ATOM 1281 O O . PRO A 1 164 ? -10.494 6.695 -31.453 1.00 43.28 164 PRO A O 1
ATOM 1284 N N . GLU A 1 165 ? -8.689 7.757 -32.257 1.00 46.94 165 GLU A N 1
ATOM 1285 C CA . GLU A 1 165 ? -8.329 8.557 -31.084 1.00 46.94 165 GLU A CA 1
ATOM 1286 C C . GLU A 1 165 ? -9.515 9.451 -30.668 1.00 46.94 165 GLU A C 1
ATOM 1288 O O . GLU A 1 165 ? -9.900 10.377 -31.380 1.00 46.94 165 GLU A O 1
ATOM 1293 N N . SER A 1 166 ? -10.147 9.119 -29.540 1.00 34.78 166 SER A N 1
ATOM 1294 C CA . SER A 1 166 ? -11.184 9.933 -28.911 1.00 34.78 166 SER A CA 1
ATOM 1295 C C . SER A 1 166 ? -10.594 10.526 -27.643 1.00 34.78 166 SER A C 1
ATOM 1297 O O . SER A 1 166 ? -10.205 9.789 -26.738 1.00 34.78 166 SER A O 1
ATOM 1299 N N . ASP A 1 167 ? -10.563 11.856 -27.580 1.00 37.81 167 ASP A N 1
ATOM 1300 C CA . ASP A 1 167 ? -10.199 12.686 -26.423 1.00 37.81 167 ASP A CA 1
ATOM 1301 C C . ASP A 1 167 ? -11.263 12.597 -25.300 1.00 37.81 167 ASP A C 1
ATOM 1303 O O . ASP A 1 167 ? -11.692 13.572 -24.684 1.00 37.81 167 ASP A O 1
ATOM 1307 N N . SER A 1 168 ? -11.763 11.385 -25.068 1.00 41.19 168 SER A N 1
ATOM 1308 C CA . SER A 1 168 ? -12.582 11.021 -23.930 1.00 41.19 168 SER A CA 1
ATOM 1309 C C . SER A 1 168 ? -11.621 10.780 -22.780 1.00 41.19 168 SER A C 1
ATOM 1311 O O . SER A 1 168 ? -10.889 9.792 -22.802 1.00 41.19 168 SER A O 1
ATOM 1313 N N . LEU A 1 169 ? -11.662 11.624 -21.744 1.00 45.84 169 LEU A N 1
ATOM 1314 C CA . LEU A 1 169 ? -11.254 11.217 -20.396 1.00 45.84 169 LEU A CA 1
ATOM 1315 C C . LEU A 1 169 ? -11.824 9.815 -20.171 1.00 45.84 169 LEU A C 1
ATOM 1317 O O . LEU A 1 169 ? -13.043 9.643 -20.087 1.00 45.84 169 LEU A O 1
ATOM 1321 N N . SER A 1 170 ? -10.962 8.804 -20.204 1.00 56.84 170 SER A N 1
ATOM 1322 C CA . SER A 1 170 ? -11.355 7.420 -20.004 1.00 56.84 170 SER A CA 1
ATOM 1323 C C . SER A 1 170 ? -12.072 7.368 -18.662 1.00 56.84 170 SER A C 1
ATOM 1325 O O . SER A 1 170 ? -11.499 7.682 -17.616 1.00 56.84 170 SER A O 1
ATOM 1327 N N . LYS A 1 171 ? -13.377 7.075 -18.698 1.00 72.00 171 LYS A N 1
ATOM 1328 C CA . LYS A 1 171 ? -14.156 6.897 -17.474 1.00 72.00 171 LYS A CA 1
ATOM 1329 C C . LYS A 1 171 ? -13.466 5.787 -16.697 1.00 72.00 171 LYS A C 1
ATOM 1331 O O . LYS A 1 171 ? -13.263 4.704 -17.245 1.00 72.00 171 LYS A O 1
ATOM 1336 N N . GLY A 1 172 ? -13.051 6.078 -15.467 1.00 79.31 172 GLY A N 1
ATOM 1337 C CA . GLY A 1 172 ? -12.375 5.075 -14.666 1.00 79.31 172 GLY A CA 1
ATOM 1338 C C . GLY A 1 172 ? -13.274 3.865 -14.422 1.00 79.31 172 GLY A C 1
ATOM 1339 O O . GLY A 1 172 ? -14.497 3.917 -14.575 1.00 79.31 172 GLY A O 1
ATOM 1340 N N . GLN A 1 173 ? -12.653 2.754 -14.063 1.00 85.25 173 GLN A N 1
ATOM 1341 C CA . GLN A 1 173 ? -13.284 1.460 -13.905 1.00 85.25 173 GLN A CA 1
ATOM 1342 C C . GLN A 1 173 ? -12.893 0.881 -12.557 1.00 85.25 173 GLN A C 1
ATOM 1344 O O . GLN A 1 173 ? -11.727 0.862 -12.164 1.00 85.25 173 GLN A O 1
ATOM 1349 N N . MET A 1 174 ? -13.889 0.337 -11.865 1.00 86.62 174 MET A N 1
ATOM 1350 C CA . MET A 1 174 ? -13.650 -0.403 -10.642 1.00 86.62 174 MET A CA 1
ATOM 1351 C C . MET A 1 174 ? -12.987 -1.745 -10.968 1.00 86.62 174 MET A C 1
ATOM 1353 O O . MET A 1 174 ? -13.613 -2.641 -11.529 1.00 86.62 174 MET A O 1
ATOM 1357 N N . ILE A 1 175 ? -11.712 -1.867 -10.610 1.00 90.56 175 ILE A N 1
ATOM 1358 C CA . ILE A 1 175 ? -10.933 -3.096 -10.766 1.00 90.56 175 ILE A CA 1
ATOM 1359 C C . ILE A 1 175 ? -11.066 -3.972 -9.514 1.00 90.56 175 ILE A C 1
ATOM 1361 O O . ILE A 1 175 ? -11.137 -3.464 -8.393 1.00 90.56 175 ILE A O 1
ATOM 1365 N N . SER A 1 176 ? -11.096 -5.293 -9.709 1.00 91.94 176 SER A N 1
ATOM 1366 C CA . SER A 1 176 ? -11.174 -6.287 -8.632 1.00 91.94 176 SER A CA 1
ATOM 1367 C C . SER A 1 176 ? -9.987 -6.191 -7.667 1.00 91.94 176 SER A C 1
ATOM 1369 O O . SER A 1 176 ? -8.845 -6.008 -8.074 1.00 91.94 176 SER A O 1
ATOM 1371 N N . LEU A 1 177 ? -10.226 -6.388 -6.364 1.00 89.88 177 LEU A N 1
ATOM 1372 C CA . LEU A 1 177 ? -9.155 -6.558 -5.363 1.00 89.88 177 LEU A CA 1
ATOM 1373 C C . LEU A 1 177 ? -8.196 -7.692 -5.739 1.00 89.88 177 LEU A C 1
ATOM 1375 O O . LEU A 1 177 ? -7.003 -7.607 -5.482 1.00 89.88 177 LEU A O 1
ATOM 1379 N N . LYS A 1 178 ? -8.704 -8.728 -6.413 1.00 93.00 178 LYS A N 1
ATOM 1380 C CA . LYS A 1 178 ? -7.903 -9.895 -6.787 1.00 93.00 178 LYS A CA 1
ATOM 1381 C C . LYS A 1 178 ? -6.853 -9.597 -7.853 1.00 93.00 178 LYS A C 1
ATOM 1383 O O . LYS A 1 178 ? -5.902 -10.362 -7.963 1.00 93.00 178 LYS A O 1
ATOM 1388 N N . SER A 1 179 ? -7.008 -8.539 -8.647 1.00 94.81 179 SER A N 1
ATOM 1389 C CA . SER A 1 179 ? -6.088 -8.215 -9.742 1.00 94.81 179 SER A CA 1
ATOM 1390 C C . SER A 1 179 ? -5.076 -7.123 -9.404 1.00 94.81 179 SER A C 1
ATOM 1392 O O . SER A 1 179 ? -4.145 -6.923 -10.180 1.00 94.81 179 SER A O 1
ATOM 1394 N N . THR A 1 180 ? -5.210 -6.435 -8.269 1.00 95.69 180 THR A N 1
ATOM 1395 C CA . THR A 1 180 ? -4.290 -5.356 -7.890 1.00 95.69 180 THR A CA 1
ATOM 1396 C C . THR A 1 180 ? -2.950 -5.871 -7.401 1.00 95.69 180 THR A C 1
ATOM 1398 O O . THR A 1 180 ? -2.888 -6.928 -6.771 1.00 95.69 180 THR A O 1
ATOM 1401 N N . LEU A 1 181 ? -1.898 -5.101 -7.673 1.00 96.12 181 LEU A N 1
ATOM 1402 C CA . LEU A 1 181 ? -0.522 -5.462 -7.364 1.00 96.12 181 LEU A CA 1
ATOM 1403 C C . LEU A 1 181 ? 0.257 -4.317 -6.708 1.00 96.12 181 LEU A C 1
ATOM 1405 O O . LEU A 1 181 ? -0.064 -3.145 -6.900 1.00 96.12 181 LEU A O 1
ATOM 1409 N N . GLU A 1 182 ? 1.305 -4.696 -5.983 1.00 97.62 182 GLU A N 1
ATOM 1410 C CA . GLU A 1 182 ? 2.333 -3.821 -5.415 1.00 97.62 182 GLU A CA 1
ATOM 1411 C C . GLU A 1 182 ? 3.661 -4.014 -6.167 1.00 97.62 182 GLU A C 1
ATOM 1413 O O . GLU A 1 182 ? 4.054 -5.146 -6.470 1.00 97.62 182 GLU A O 1
ATOM 1418 N N . LEU A 1 183 ? 4.388 -2.925 -6.423 1.00 97.31 183 LEU A N 1
ATOM 1419 C CA . LEU A 1 183 ? 5.691 -2.917 -7.082 1.00 97.31 183 LEU A CA 1
ATOM 1420 C C . LEU A 1 183 ? 6.799 -2.577 -6.082 1.00 97.31 183 LEU A C 1
ATOM 1422 O O . LEU A 1 183 ? 6.819 -1.510 -5.475 1.00 97.31 183 LEU A O 1
ATOM 1426 N N . LYS A 1 184 ? 7.801 -3.451 -5.946 1.00 96.25 184 LYS A N 1
ATOM 1427 C CA . LYS A 1 184 ? 8.996 -3.169 -5.137 1.00 96.25 184 LYS A CA 1
ATOM 1428 C C . LYS A 1 184 ? 10.268 -3.349 -5.944 1.00 96.25 184 LYS A C 1
ATOM 1430 O O . LYS A 1 184 ? 10.552 -4.430 -6.450 1.00 96.25 184 LYS A O 1
ATOM 1435 N N . THR A 1 185 ? 11.092 -2.303 -5.985 1.00 95.69 185 THR A N 1
ATOM 1436 C CA . THR A 1 185 ? 12.415 -2.349 -6.622 1.00 95.69 185 THR A CA 1
ATOM 1437 C C . THR A 1 185 ? 13.540 -2.464 -5.596 1.00 95.69 185 THR A C 1
ATOM 1439 O O . THR A 1 185 ? 13.524 -1.750 -4.589 1.00 95.69 185 THR A O 1
ATOM 1442 N N . ARG A 1 186 ? 14.572 -3.269 -5.866 1.00 95.31 186 ARG A N 1
ATOM 1443 C CA . ARG A 1 186 ? 15.809 -3.290 -5.063 1.00 95.31 186 ARG A CA 1
ATOM 1444 C C . ARG A 1 186 ? 17.021 -3.666 -5.918 1.00 95.31 186 ARG A C 1
ATOM 1446 O O . ARG A 1 186 ? 16.896 -4.211 -7.010 1.00 95.31 186 ARG A O 1
ATOM 1453 N N . VAL A 1 187 ? 18.223 -3.368 -5.434 1.00 95.12 187 VAL A N 1
ATOM 1454 C CA . VAL A 1 187 ? 19.460 -3.844 -6.068 1.00 95.12 187 VAL A CA 1
ATOM 1455 C C . VAL A 1 187 ? 19.539 -5.377 -6.021 1.00 95.12 187 VAL A C 1
ATOM 1457 O O . VAL A 1 187 ? 19.187 -5.984 -5.013 1.00 95.12 187 VAL A O 1
ATOM 1460 N N . PHE A 1 188 ? 20.025 -6.007 -7.093 1.00 95.19 188 PHE A N 1
ATOM 1461 C CA . PHE A 1 188 ? 19.931 -7.462 -7.298 1.00 95.19 188 PHE A CA 1
ATOM 1462 C C . PHE A 1 188 ? 20.562 -8.340 -6.207 1.00 95.19 188 PHE A C 1
ATOM 1464 O O . PHE A 1 188 ? 20.112 -9.458 -5.985 1.00 95.19 188 PHE A O 1
ATOM 1471 N N . HIS A 1 189 ? 21.606 -7.860 -5.529 1.00 93.88 189 HIS A N 1
ATOM 1472 C CA . HIS A 1 189 ? 22.309 -8.630 -4.498 1.00 93.88 189 HIS A CA 1
ATOM 1473 C C . HIS A 1 189 ? 21.646 -8.529 -3.114 1.00 93.88 189 HIS A C 1
ATOM 1475 O O . HIS A 1 189 ? 22.164 -9.085 -2.149 1.00 93.88 189 HIS A O 1
ATOM 1481 N N . LYS A 1 190 ? 20.539 -7.786 -2.982 1.00 94.50 190 LYS A N 1
ATOM 1482 C CA . LYS A 1 190 ? 19.778 -7.668 -1.737 1.00 94.50 190 LYS A CA 1
ATOM 1483 C C . LYS A 1 190 ? 18.337 -8.085 -2.005 1.00 94.50 190 LYS A C 1
ATOM 1485 O O . LYS A 1 190 ? 17.578 -7.337 -2.622 1.00 94.50 190 LYS A O 1
ATOM 1490 N N . ARG A 1 191 ? 17.967 -9.275 -1.532 1.00 95.19 191 ARG A N 1
ATOM 1491 C CA . ARG A 1 191 ? 16.601 -9.792 -1.669 1.00 95.19 191 ARG A CA 1
ATOM 1492 C C . ARG A 1 191 ? 15.602 -8.938 -0.887 1.00 95.19 191 ARG A C 1
ATOM 1494 O O . ARG A 1 191 ? 15.981 -8.129 -0.038 1.00 95.19 191 ARG A O 1
ATOM 1501 N N . ILE A 1 192 ? 14.338 -9.037 -1.289 1.00 96.19 192 ILE A N 1
ATOM 1502 C CA . ILE A 1 192 ? 13.207 -8.409 -0.602 1.00 96.19 192 ILE A CA 1
ATOM 1503 C C . ILE A 1 192 ? 12.486 -9.561 0.073 1.00 96.19 192 ILE A C 1
ATOM 1505 O O . ILE A 1 192 ? 11.791 -10.333 -0.596 1.00 96.19 192 ILE A O 1
ATOM 1509 N N . GLU A 1 193 ? 12.716 -9.699 1.370 1.00 96.06 193 GLU A N 1
ATOM 1510 C CA . GLU A 1 193 ? 12.106 -10.772 2.138 1.00 96.06 193 GLU A CA 1
ATOM 1511 C C . GLU A 1 193 ? 10.614 -10.491 2.316 1.00 96.06 193 GLU A C 1
ATOM 1513 O O . GLU A 1 193 ? 10.196 -9.339 2.464 1.00 96.06 193 GLU A O 1
ATOM 1518 N N . PHE A 1 194 ? 9.786 -11.537 2.295 1.00 96.62 194 PHE A N 1
ATOM 1519 C CA . PHE A 1 194 ? 8.332 -11.359 2.315 1.00 96.62 194 PHE A CA 1
ATOM 1520 C C . PHE A 1 194 ? 7.858 -10.609 3.569 1.00 96.62 194 PHE A C 1
ATOM 1522 O O . PHE A 1 194 ? 7.015 -9.723 3.477 1.00 96.62 194 PHE A O 1
ATOM 1529 N N . HIS A 1 195 ? 8.472 -10.869 4.728 1.00 95.00 195 HIS A N 1
ATOM 1530 C CA . HIS A 1 195 ? 8.141 -10.181 5.979 1.00 95.00 195 HIS A CA 1
ATOM 1531 C C . HIS A 1 195 ? 8.377 -8.654 5.932 1.00 95.00 195 HIS A C 1
ATOM 1533 O O . HIS A 1 195 ? 7.781 -7.935 6.730 1.00 95.00 195 HIS A O 1
ATOM 1539 N N . GLU A 1 196 ? 9.220 -8.143 5.019 1.00 93.00 196 GLU A N 1
ATOM 1540 C CA . GLU A 1 196 ? 9.435 -6.697 4.836 1.00 93.00 196 GLU A CA 1
ATOM 1541 C C . GLU A 1 196 ? 8.226 -6.010 4.182 1.00 93.00 196 GLU A C 1
ATOM 1543 O O . GLU A 1 196 ? 8.018 -4.814 4.383 1.00 93.00 196 GLU A O 1
ATOM 1548 N N . VAL A 1 197 ? 7.453 -6.747 3.377 1.00 96.00 197 VAL A N 1
ATOM 1549 C CA . VAL A 1 197 ? 6.336 -6.218 2.575 1.00 96.00 197 VAL A CA 1
ATOM 1550 C C . VAL A 1 197 ? 4.975 -6.712 3.060 1.00 96.00 197 VAL A C 1
ATOM 1552 O O . VAL A 1 197 ? 3.970 -6.037 2.843 1.00 96.00 197 VAL A O 1
ATOM 1555 N N . ALA A 1 198 ? 4.938 -7.844 3.765 1.00 97.25 198 ALA A N 1
ATOM 1556 C CA . ALA A 1 198 ? 3.717 -8.489 4.227 1.00 97.25 198 ALA A CA 1
ATOM 1557 C C . ALA A 1 198 ? 2.785 -7.566 5.030 1.00 97.25 198 ALA A C 1
ATOM 1559 O O . ALA A 1 198 ? 1.600 -7.566 4.711 1.00 97.25 198 ALA A O 1
ATOM 1560 N N . PRO A 1 199 ? 3.251 -6.714 5.973 1.00 96.25 199 PRO A N 1
ATOM 1561 C CA . PRO A 1 199 ? 2.351 -5.804 6.685 1.00 96.25 199 PRO A CA 1
ATOM 1562 C C . PRO A 1 199 ? 1.589 -4.854 5.751 1.00 96.25 199 PRO A C 1
ATOM 1564 O O . PRO A 1 199 ? 0.400 -4.613 5.948 1.00 96.25 199 PRO A O 1
ATOM 1567 N N . GLN A 1 200 ? 2.266 -4.333 4.719 1.00 93.81 200 GLN A N 1
ATOM 1568 C CA . GLN A 1 200 ? 1.670 -3.419 3.744 1.00 93.81 200 GLN A CA 1
ATOM 1569 C C . GLN A 1 200 ? 0.668 -4.154 2.844 1.00 93.81 200 GLN A C 1
ATOM 1571 O O . GLN A 1 200 ? -0.435 -3.659 2.610 1.00 93.81 200 GLN A O 1
ATOM 1576 N N . LEU A 1 201 ? 1.026 -5.344 2.360 1.00 97.06 201 LEU A N 1
ATOM 1577 C CA . LEU A 1 201 ? 0.144 -6.167 1.530 1.00 97.06 201 LEU A CA 1
ATOM 1578 C C . LEU A 1 201 ? -1.087 -6.642 2.311 1.00 97.06 201 LEU A C 1
ATOM 1580 O O . LEU A 1 201 ? -2.200 -6.603 1.794 1.00 97.06 201 LEU A O 1
ATOM 1584 N N . TRP A 1 202 ? -0.894 -7.020 3.576 1.00 97.75 202 TRP A N 1
ATOM 1585 C CA . TRP A 1 202 ? -1.952 -7.439 4.486 1.00 97.75 202 TRP A CA 1
ATOM 1586 C C . TRP A 1 202 ? -2.937 -6.303 4.761 1.00 97.75 202 TRP A C 1
ATOM 1588 O O . TRP A 1 202 ? -4.130 -6.470 4.546 1.00 97.75 202 TRP A O 1
ATOM 1598 N N . ILE A 1 203 ? -2.479 -5.115 5.159 1.00 95.75 203 ILE A N 1
ATOM 1599 C CA . ILE A 1 203 ? -3.408 -4.022 5.487 1.00 95.75 203 ILE A CA 1
ATOM 1600 C C . ILE A 1 203 ? -4.127 -3.455 4.248 1.00 95.75 203 ILE A C 1
ATOM 1602 O O . ILE A 1 203 ? -5.279 -3.039 4.338 1.00 95.75 203 ILE A O 1
ATOM 1606 N N . SER A 1 204 ? -3.467 -3.463 3.083 1.00 95.19 204 SER A N 1
ATOM 1607 C CA . SER A 1 204 ? -4.054 -3.018 1.808 1.00 95.19 204 SER A CA 1
ATOM 1608 C C . SER A 1 204 ? -4.900 -4.088 1.116 1.00 95.19 204 SER A C 1
ATOM 1610 O O . SER A 1 204 ? -5.617 -3.779 0.169 1.00 95.19 204 SER A O 1
ATOM 1612 N N . GLN A 1 205 ? -4.822 -5.343 1.574 1.00 96.50 205 GLN A N 1
ATOM 1613 C CA . GLN A 1 205 ? -5.449 -6.497 0.927 1.00 96.50 205 GLN A CA 1
ATOM 1614 C C . GLN A 1 205 ? -5.044 -6.617 -0.556 1.00 96.50 205 GLN A C 1
ATOM 1616 O O . GLN A 1 205 ? -5.874 -6.897 -1.423 1.00 96.50 205 GLN A O 1
ATOM 1621 N N . THR A 1 206 ? -3.755 -6.399 -0.844 1.00 96.44 206 THR A N 1
ATOM 1622 C CA . THR A 1 206 ? -3.176 -6.456 -2.196 1.00 96.44 206 THR A CA 1
ATOM 1623 C C . THR A 1 206 ? -2.532 -7.827 -2.429 1.00 96.44 206 THR A C 1
ATOM 1625 O O . THR A 1 206 ? -1.495 -8.112 -1.833 1.00 96.44 206 THR A O 1
ATOM 1628 N N . PRO A 1 207 ? -3.117 -8.698 -3.273 1.00 97.19 207 PRO A N 1
ATOM 1629 C CA . PRO A 1 207 ? -2.705 -10.099 -3.366 1.00 97.19 207 PRO A CA 1
ATOM 1630 C C . PRO A 1 207 ? -1.546 -10.348 -4.329 1.00 97.19 207 PRO A C 1
ATOM 1632 O O . PRO A 1 207 ? -0.992 -11.441 -4.311 1.00 97.19 207 PRO A O 1
ATOM 1635 N N . LYS A 1 208 ? -1.199 -9.389 -5.193 1.00 98.12 208 LYS A N 1
ATOM 1636 C CA . LYS A 1 208 ? -0.119 -9.554 -6.169 1.00 98.12 208 LYS A CA 1
ATOM 1637 C C . LYS A 1 208 ? 1.081 -8.694 -5.814 1.00 98.12 208 LYS A C 1
ATOM 1639 O O . LYS A 1 208 ? 0.936 -7.547 -5.397 1.00 98.12 208 LYS A O 1
ATOM 1644 N N . LEU A 1 209 ? 2.268 -9.241 -6.016 1.00 98.31 209 LEU A N 1
ATOM 1645 C CA . LEU A 1 209 ? 3.531 -8.573 -5.742 1.00 98.31 209 LEU A CA 1
ATOM 1646 C C . LEU A 1 209 ? 4.462 -8.735 -6.940 1.00 98.31 209 LEU A C 1
ATOM 1648 O O . LEU A 1 209 ? 4.599 -9.826 -7.482 1.00 98.31 209 LEU A O 1
ATOM 1652 N N . VAL A 1 210 ? 5.139 -7.657 -7.319 1.00 98.31 210 VAL A N 1
ATOM 1653 C CA . VAL A 1 210 ? 6.272 -7.707 -8.243 1.00 98.31 210 VAL A CA 1
ATOM 1654 C C . VAL A 1 210 ? 7.520 -7.270 -7.497 1.00 98.31 210 VAL A C 1
ATOM 1656 O O . VAL A 1 210 ? 7.626 -6.132 -7.026 1.00 98.31 210 VAL A O 1
ATOM 1659 N N . ARG A 1 211 ? 8.505 -8.164 -7.432 1.00 97.50 211 ARG A N 1
ATOM 1660 C CA . ARG A 1 211 ? 9.841 -7.868 -6.907 1.00 97.50 211 ARG A CA 1
ATOM 1661 C C . ARG A 1 211 ? 10.815 -7.677 -8.061 1.00 97.50 211 ARG A C 1
ATOM 1663 O O . ARG A 1 211 ? 11.279 -8.627 -8.682 1.00 97.50 211 ARG A O 1
ATOM 1670 N N . ALA A 1 212 ? 11.144 -6.423 -8.338 1.00 97.12 212 ALA A N 1
ATOM 1671 C CA . ALA A 1 212 ? 12.005 -6.040 -9.443 1.00 97.12 212 ALA A CA 1
ATOM 1672 C C . ALA A 1 212 ? 13.441 -5.770 -8.971 1.00 97.12 212 ALA A C 1
ATOM 1674 O O . ALA A 1 212 ? 13.712 -4.874 -8.166 1.00 97.12 212 ALA A O 1
ATOM 1675 N N . TYR A 1 213 ? 14.392 -6.533 -9.505 1.00 97.44 213 TYR A N 1
ATOM 1676 C CA . TYR A 1 213 ? 15.793 -6.472 -9.098 1.00 97.44 213 TYR A CA 1
ATOM 1677 C C . TYR A 1 213 ? 16.666 -5.828 -10.166 1.00 97.44 213 TYR A C 1
ATOM 1679 O O . TYR A 1 213 ? 16.678 -6.291 -11.299 1.00 97.44 213 TYR A O 1
ATOM 1687 N N . HIS A 1 214 ? 17.452 -4.808 -9.813 1.00 96.62 214 HIS A N 1
ATOM 1688 C CA . HIS A 1 214 ? 18.291 -4.116 -10.794 1.00 96.62 214 HIS A CA 1
ATOM 1689 C C . HIS A 1 214 ? 19.792 -4.279 -10.583 1.00 96.62 214 HIS A C 1
ATOM 1691 O O . HIS A 1 214 ? 20.302 -4.317 -9.458 1.00 96.62 214 HIS A O 1
ATOM 1697 N N . ARG A 1 215 ? 20.533 -4.216 -11.692 1.00 96.75 215 ARG A N 1
ATOM 1698 C CA . ARG A 1 215 ? 21.978 -3.964 -11.714 1.00 96.75 215 ARG A CA 1
ATOM 1699 C C . ARG A 1 215 ? 22.215 -2.606 -12.366 1.00 96.75 215 ARG A C 1
ATOM 1701 O O . ARG A 1 215 ? 22.068 -2.463 -13.568 1.00 96.75 215 ARG A O 1
ATOM 1708 N N . ARG A 1 216 ? 22.543 -1.592 -11.552 1.00 93.94 216 ARG A N 1
ATOM 1709 C CA . ARG A 1 216 ? 22.765 -0.201 -12.013 1.00 93.94 216 ARG A CA 1
ATOM 1710 C C . ARG A 1 216 ? 21.625 0.353 -12.898 1.00 93.94 216 ARG A C 1
ATOM 1712 O O . ARG A 1 216 ? 21.883 1.040 -13.877 1.00 93.94 216 ARG A O 1
ATOM 1719 N N . GLY A 1 217 ? 20.372 0.049 -12.553 1.00 94.88 217 GLY A N 1
ATOM 1720 C CA . GLY A 1 217 ? 19.185 0.499 -13.288 1.00 94.88 217 GLY A CA 1
ATOM 1721 C C . GLY A 1 217 ? 18.767 -0.392 -14.460 1.00 94.88 217 GLY A C 1
ATOM 1722 O O . GLY A 1 217 ? 17.700 -0.156 -15.013 1.00 94.88 217 GLY A O 1
ATOM 1723 N N . THR A 1 218 ? 19.537 -1.428 -14.820 1.00 97.06 218 THR A N 1
ATOM 1724 C CA . THR A 1 218 ? 19.054 -2.486 -15.719 1.00 97.06 218 THR A CA 1
ATOM 1725 C C . THR A 1 218 ? 18.184 -3.452 -14.928 1.00 97.06 218 THR A C 1
ATOM 1727 O O . THR A 1 218 ? 18.676 -4.067 -13.977 1.00 97.06 218 THR A O 1
ATOM 1730 N N . PHE A 1 219 ? 16.926 -3.603 -15.329 1.00 97.44 219 PHE A N 1
ATOM 1731 C CA . PHE A 1 219 ? 15.987 -4.569 -14.768 1.00 97.44 219 PHE A CA 1
ATOM 1732 C C . PHE A 1 219 ? 15.752 -5.699 -15.778 1.00 97.44 219 PHE A C 1
ATOM 1734 O O . PHE A 1 219 ? 15.425 -5.392 -16.924 1.00 97.44 219 PHE A O 1
ATOM 1741 N N . PRO A 1 220 ? 15.915 -6.981 -15.406 1.00 95.88 220 PRO A N 1
ATOM 1742 C CA . PRO A 1 220 ? 15.291 -8.071 -16.145 1.00 95.88 220 PRO A CA 1
ATOM 1743 C C . PRO A 1 220 ? 13.767 -7.984 -15.986 1.00 95.88 220 PRO A C 1
ATOM 1745 O O . PRO A 1 220 ? 13.280 -7.302 -15.083 1.00 95.88 220 PRO A O 1
ATOM 1748 N N . VAL A 1 221 ? 13.023 -8.689 -16.839 1.00 94.75 221 VAL A N 1
ATOM 1749 C CA . VAL A 1 221 ? 11.560 -8.766 -16.727 1.00 94.75 221 VAL A CA 1
ATOM 1750 C C . VAL A 1 221 ? 11.210 -9.486 -15.420 1.00 94.75 221 VAL A C 1
ATOM 1752 O O . VAL A 1 221 ? 11.586 -10.651 -15.274 1.00 94.75 221 VAL A O 1
ATOM 1755 N N . PRO A 1 222 ? 10.563 -8.818 -14.450 1.00 95.69 222 PRO A N 1
ATOM 1756 C CA . PRO A 1 222 ? 10.191 -9.449 -13.196 1.00 95.69 222 PRO A CA 1
ATOM 1757 C C . PRO A 1 222 ? 8.856 -10.182 -13.334 1.00 95.69 222 PRO A C 1
ATOM 1759 O O . PRO A 1 222 ? 8.035 -9.869 -14.199 1.00 95.69 222 PRO A O 1
ATOM 1762 N N . GLU A 1 223 ? 8.639 -11.145 -12.450 1.00 95.31 223 GLU A N 1
ATOM 1763 C CA . GLU A 1 223 ? 7.409 -11.928 -12.402 1.00 95.31 223 GLU A CA 1
ATOM 1764 C C . GLU A 1 223 ? 6.339 -11.224 -11.561 1.00 95.31 223 GLU A C 1
ATOM 1766 O O . GLU A 1 223 ? 6.647 -10.479 -10.626 1.00 95.31 223 GLU A O 1
ATOM 1771 N N . VAL A 1 224 ? 5.073 -11.475 -11.904 1.00 97.44 224 VAL A N 1
ATOM 1772 C CA . VAL A 1 224 ? 3.944 -11.143 -11.033 1.00 97.44 224 VAL A CA 1
ATOM 1773 C C . VAL A 1 224 ? 3.646 -12.359 -10.173 1.00 97.44 224 VAL A C 1
ATOM 1775 O O . VAL A 1 224 ? 3.261 -13.409 -10.681 1.00 97.44 224 VAL A O 1
ATOM 1778 N N . GLU A 1 225 ? 3.794 -12.196 -8.870 1.00 97.75 225 GLU A N 1
ATOM 1779 C CA . GLU A 1 225 ? 3.606 -13.250 -7.887 1.00 97.75 225 GLU A CA 1
ATOM 1780 C C . GLU A 1 225 ? 2.217 -13.109 -7.258 1.00 97.75 225 GLU A C 1
ATOM 1782 O O . GLU A 1 225 ? 1.856 -12.017 -6.817 1.00 97.75 225 GLU A O 1
ATOM 1787 N N . ASP A 1 226 ? 1.430 -14.188 -7.207 1.00 97.81 226 ASP A N 1
ATOM 1788 C CA . ASP A 1 226 ? 0.204 -14.225 -6.401 1.00 97.81 226 ASP A CA 1
ATOM 1789 C C . ASP A 1 226 ? 0.554 -14.699 -4.988 1.00 97.81 226 ASP A C 1
ATOM 1791 O O . ASP A 1 226 ? 0.832 -15.874 -4.761 1.00 97.81 226 ASP A O 1
ATOM 1795 N N . VAL A 1 227 ? 0.579 -13.754 -4.052 1.00 98.25 227 VAL A N 1
ATOM 1796 C CA . VAL A 1 227 ? 1.054 -13.936 -2.675 1.00 98.25 227 VAL A CA 1
ATOM 1797 C C . VAL A 1 227 ? -0.095 -13.944 -1.665 1.00 98.25 227 VAL A C 1
ATOM 1799 O O . VAL A 1 227 ? 0.120 -13.789 -0.464 1.00 98.25 227 VAL A O 1
ATOM 1802 N N . ALA A 1 228 ? -1.343 -14.128 -2.112 1.00 97.56 228 ALA A N 1
ATOM 1803 C CA . ALA A 1 228 ? -2.509 -14.126 -1.224 1.00 97.56 228 ALA A CA 1
ATOM 1804 C C . ALA A 1 228 ? -2.412 -15.191 -0.111 1.00 97.56 228 ALA A C 1
ATOM 1806 O O . ALA A 1 228 ? -2.774 -14.933 1.039 1.00 97.56 228 ALA A O 1
ATOM 1807 N N . ALA A 1 229 ? -1.892 -16.378 -0.438 1.00 98.19 229 ALA A N 1
ATOM 1808 C CA . ALA A 1 229 ? -1.667 -17.448 0.534 1.00 98.19 229 ALA A CA 1
ATOM 1809 C C . ALA A 1 229 ? -0.528 -17.114 1.515 1.00 98.19 229 ALA A C 1
ATOM 1811 O O . ALA A 1 229 ? -0.634 -17.409 2.708 1.00 98.19 229 ALA A O 1
ATOM 1812 N N . ASP A 1 230 ? 0.526 -16.448 1.040 1.00 98.56 230 ASP A N 1
ATOM 1813 C CA . ASP A 1 230 ? 1.647 -16.017 1.878 1.00 98.56 230 ASP A CA 1
ATOM 1814 C C . ASP A 1 230 ? 1.214 -14.936 2.872 1.00 98.56 230 ASP A C 1
ATOM 1816 O O . ASP A 1 230 ? 1.584 -14.990 4.044 1.00 98.56 230 ASP A O 1
ATOM 1820 N N . ILE A 1 231 ? 0.367 -13.990 2.443 1.00 98.38 231 ILE A N 1
ATOM 1821 C CA . ILE A 1 231 ? -0.229 -12.970 3.322 1.00 98.38 231 ILE A CA 1
ATOM 1822 C C . ILE A 1 231 ? -1.000 -13.642 4.462 1.00 98.38 231 ILE A C 1
ATOM 1824 O O . ILE A 1 231 ? -0.851 -13.250 5.619 1.00 98.38 231 ILE A O 1
ATOM 1828 N N . LYS A 1 232 ? -1.798 -14.671 4.150 1.00 97.75 232 LYS A N 1
ATOM 1829 C CA . LYS A 1 232 ? -2.560 -15.418 5.158 1.00 97.75 232 LYS A CA 1
ATOM 1830 C C . LYS A 1 232 ? -1.642 -16.172 6.123 1.00 97.75 232 LYS A C 1
ATOM 1832 O O . LYS A 1 232 ? -1.819 -16.078 7.332 1.00 97.75 232 LYS A O 1
ATOM 1837 N N . THR A 1 233 ? -0.623 -16.849 5.599 1.00 98.31 233 THR A N 1
ATOM 1838 C CA . THR A 1 233 ? 0.380 -17.556 6.414 1.00 98.31 233 THR A CA 1
ATOM 1839 C C . THR A 1 233 ? 1.116 -16.586 7.343 1.00 98.31 233 THR A C 1
ATOM 1841 O O . THR A 1 233 ? 1.343 -16.876 8.518 1.00 98.31 233 THR A O 1
ATOM 1844 N N . TRP A 1 234 ? 1.450 -15.393 6.843 1.00 98.19 234 TRP A N 1
ATOM 1845 C CA . TRP A 1 234 ? 2.037 -14.330 7.651 1.00 98.19 234 TRP A CA 1
ATOM 1846 C C . TRP A 1 234 ? 1.067 -13.843 8.737 1.00 98.19 234 TRP A C 1
ATOM 1848 O O . TRP A 1 234 ? 1.486 -13.707 9.883 1.00 98.19 234 TRP A O 1
ATOM 1858 N N . GLU A 1 235 ? -0.218 -13.639 8.435 1.00 97.50 235 GLU A N 1
ATOM 1859 C CA . GLU A 1 235 ? -1.223 -13.253 9.437 1.00 97.50 235 GLU A CA 1
ATOM 1860 C C . GLU A 1 235 ? -1.320 -14.287 10.575 1.00 97.50 235 GLU A C 1
ATOM 1862 O O . GLU A 1 235 ? -1.307 -13.922 11.754 1.00 97.50 235 GLU A O 1
ATOM 1867 N N . GLU A 1 236 ? -1.366 -15.576 10.237 1.00 96.56 236 GLU A N 1
ATOM 1868 C CA . GLU A 1 236 ? -1.416 -16.687 11.196 1.00 96.56 236 GLU A CA 1
ATOM 1869 C C . GLU A 1 236 ? -0.152 -16.736 12.073 1.00 96.56 236 GLU A C 1
ATOM 1871 O O . GLU A 1 236 ? -0.238 -16.875 13.296 1.00 96.56 236 GLU A O 1
ATOM 1876 N N . GLY A 1 237 ? 1.026 -16.530 11.476 1.00 96.25 237 GLY A N 1
ATOM 1877 C CA . GLY A 1 237 ? 2.303 -16.486 12.193 1.00 96.25 237 GLY A CA 1
ATOM 1878 C C . GLY A 1 237 ? 2.504 -15.245 13.075 1.00 96.25 237 GLY A C 1
ATOM 1879 O O . GLY A 1 237 ? 3.291 -15.288 14.020 1.00 96.25 237 GLY A O 1
ATOM 1880 N N . ASN A 1 238 ? 1.788 -14.143 12.815 1.00 95.62 238 ASN A N 1
ATOM 1881 C CA . ASN A 1 238 ? 1.976 -12.851 13.497 1.00 95.62 238 ASN A CA 1
ATOM 1882 C C . ASN A 1 238 ? 0.857 -12.509 14.496 1.00 95.62 238 ASN A C 1
ATOM 1884 O O . ASN A 1 238 ? 0.778 -11.385 14.998 1.00 95.62 238 ASN A O 1
ATOM 1888 N N . GLN A 1 239 ? 0.015 -13.481 14.857 1.00 94.06 239 GLN A N 1
ATOM 1889 C CA . GLN A 1 239 ? -1.148 -13.277 15.728 1.00 94.06 239 GLN A CA 1
ATOM 1890 C C . GLN A 1 239 ? -0.835 -12.584 17.062 1.00 94.06 239 GLN A C 1
ATOM 1892 O O . GLN A 1 239 ? -1.633 -11.779 17.543 1.00 94.06 239 GLN A O 1
ATOM 1897 N N . ARG A 1 240 ? 0.335 -12.839 17.664 1.00 90.69 240 ARG A N 1
ATOM 1898 C CA . ARG A 1 240 ? 0.743 -12.160 18.906 1.00 90.69 240 ARG A CA 1
ATOM 1899 C C . ARG A 1 240 ? 0.808 -10.643 18.728 1.00 90.69 240 ARG A C 1
ATOM 1901 O O . ARG A 1 240 ? 0.342 -9.916 19.602 1.00 90.69 240 ARG A O 1
ATOM 1908 N N . ASP A 1 241 ? 1.392 -10.172 17.634 1.00 90.81 241 ASP A N 1
ATOM 1909 C CA . ASP A 1 241 ? 1.581 -8.742 17.395 1.00 90.81 241 ASP A CA 1
ATOM 1910 C C . ASP A 1 241 ? 0.324 -8.098 16.810 1.00 90.81 241 ASP A C 1
ATOM 1912 O O . ASP A 1 241 ? -0.029 -6.990 17.211 1.00 90.81 241 ASP A O 1
ATOM 1916 N N . LEU A 1 242 ? -0.433 -8.822 15.981 1.00 93.12 242 LEU A N 1
ATOM 1917 C CA . LEU A 1 242 ? -1.734 -8.365 15.488 1.00 93.12 242 LEU A CA 1
ATOM 1918 C C . LEU A 1 242 ? -2.754 -8.177 16.620 1.00 93.12 242 LEU A C 1
ATOM 1920 O O . LEU A 1 242 ? -3.465 -7.171 16.647 1.00 93.12 242 LEU A O 1
ATOM 1924 N N . ARG A 1 243 ? -2.789 -9.073 17.617 1.00 90.69 243 ARG A N 1
ATOM 1925 C CA . ARG A 1 243 ? -3.631 -8.877 18.810 1.00 90.69 243 ARG A CA 1
ATOM 1926 C C . ARG A 1 243 ? -3.223 -7.641 19.606 1.00 90.69 243 ARG A C 1
ATOM 1928 O O . ARG A 1 243 ? -4.095 -6.870 19.996 1.00 90.69 243 ARG A O 1
ATOM 1935 N N . LYS A 1 244 ? -1.918 -7.402 19.797 1.00 88.94 244 LYS A N 1
ATOM 1936 C CA . LYS A 1 244 ? -1.431 -6.174 20.453 1.00 88.94 244 LYS A CA 1
ATOM 1937 C C . LYS A 1 244 ? -1.809 -4.923 19.667 1.00 88.94 244 LYS A C 1
ATOM 1939 O O . LYS A 1 244 ? -2.178 -3.929 20.280 1.00 88.94 244 LYS A O 1
ATOM 1944 N N . LEU A 1 245 ? -1.742 -4.969 18.335 1.00 90.06 245 LEU A N 1
ATOM 1945 C CA . LEU A 1 245 ? -2.162 -3.865 17.473 1.00 90.06 245 LEU A CA 1
ATOM 1946 C C . LEU A 1 245 ? -3.653 -3.556 17.662 1.00 90.06 245 LEU A C 1
ATOM 1948 O O . LEU A 1 245 ? -4.010 -2.403 17.892 1.00 90.06 245 LEU A O 1
ATOM 1952 N N . ALA A 1 246 ? -4.516 -4.577 17.638 1.00 89.06 246 ALA A N 1
ATOM 1953 C CA . ALA A 1 246 ? -5.949 -4.423 17.895 1.00 89.06 246 ALA A CA 1
ATOM 1954 C C . ALA A 1 246 ? -6.232 -3.819 19.283 1.00 89.06 246 ALA A C 1
ATOM 1956 O O . ALA A 1 246 ? -7.018 -2.876 19.413 1.00 89.06 246 ALA A O 1
ATOM 1957 N N . ALA A 1 247 ? -5.550 -4.329 20.309 1.00 87.44 247 ALA A N 1
ATOM 1958 C CA . ALA A 1 247 ? -5.597 -3.823 21.677 1.00 87.44 247 ALA A CA 1
ATOM 1959 C C . ALA A 1 247 ? -5.189 -2.344 21.768 1.00 87.44 247 ALA A C 1
ATOM 1961 O O . ALA A 1 247 ? -5.899 -1.527 22.357 1.00 87.44 247 ALA A O 1
ATOM 1962 N N . LEU A 1 248 ? -4.058 -1.994 21.153 1.00 8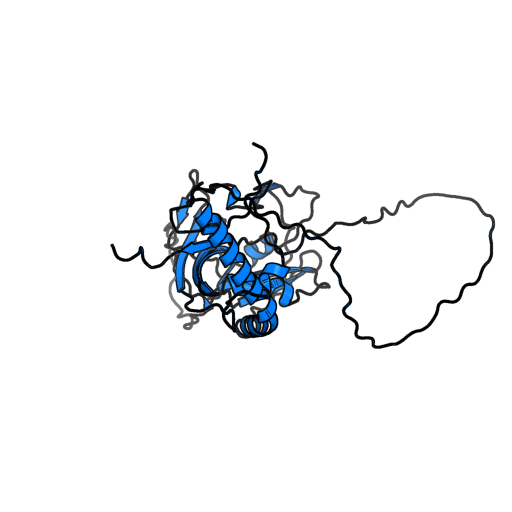7.31 248 LEU A N 1
ATOM 1963 C CA . LEU A 1 248 ? -3.508 -0.645 21.162 1.00 87.31 248 LEU A CA 1
ATOM 1964 C C . LEU A 1 248 ? -4.454 0.344 20.477 1.00 87.31 248 LEU A C 1
ATOM 1966 O O . LEU A 1 248 ? -4.775 1.376 21.061 1.00 87.31 248 LEU A O 1
ATOM 1970 N N . ILE A 1 249 ? -4.946 0.013 19.280 1.00 86.00 249 ILE A N 1
ATOM 1971 C CA . ILE A 1 249 ? -5.898 0.858 18.543 1.00 86.00 249 ILE A CA 1
ATOM 1972 C C . ILE A 1 249 ? -7.179 1.052 19.364 1.00 86.00 249 ILE A C 1
ATOM 1974 O O . ILE A 1 249 ? -7.643 2.182 19.516 1.00 86.00 249 ILE A O 1
ATOM 1978 N N . SER A 1 250 ? -7.710 -0.019 19.963 1.00 84.81 250 SER A N 1
ATOM 1979 C CA . SER A 1 250 ? -8.897 0.051 20.828 1.00 84.81 250 SER A CA 1
ATOM 1980 C C . SER A 1 250 ? -8.683 0.984 22.020 1.00 84.81 250 SER A C 1
ATOM 1982 O O . SER A 1 250 ? -9.553 1.794 22.344 1.00 84.81 250 SER A O 1
ATOM 1984 N N . LYS A 1 251 ? -7.506 0.922 22.650 1.00 84.75 251 LYS A N 1
ATOM 1985 C CA . LYS A 1 251 ? -7.164 1.786 23.781 1.00 84.75 251 LYS A CA 1
ATOM 1986 C C . LYS A 1 251 ? -7.006 3.246 23.369 1.00 84.75 251 LYS A C 1
ATOM 1988 O O . LYS A 1 251 ? -7.527 4.118 24.060 1.00 84.75 251 LYS A O 1
ATOM 1993 N N . ILE A 1 252 ? -6.360 3.512 22.232 1.00 82.19 252 ILE A N 1
ATOM 1994 C CA . ILE A 1 252 ? -6.261 4.865 21.665 1.00 82.19 252 ILE A CA 1
ATOM 1995 C C . ILE A 1 252 ? -7.664 5.440 21.437 1.00 82.19 252 ILE A C 1
ATOM 1997 O O . ILE A 1 252 ? -7.949 6.553 21.872 1.00 82.19 252 ILE A O 1
ATOM 2001 N N . ILE A 1 253 ? -8.568 4.665 20.828 1.00 79.69 253 ILE A N 1
ATOM 2002 C CA . ILE A 1 253 ? -9.962 5.080 20.617 1.00 79.69 253 ILE A CA 1
ATOM 2003 C C . ILE A 1 253 ? -10.656 5.370 21.954 1.00 79.69 253 ILE A C 1
ATOM 2005 O O . ILE A 1 253 ? -11.342 6.384 22.074 1.00 79.69 253 ILE A O 1
ATOM 2009 N N . GLY A 1 254 ? -10.473 4.512 22.963 1.00 80.25 254 GLY A N 1
ATOM 2010 C CA . GLY A 1 254 ? -11.036 4.706 24.301 1.00 80.25 254 GLY A CA 1
ATOM 2011 C C . GLY A 1 254 ? -10.583 6.015 24.954 1.00 80.25 254 GLY A C 1
ATOM 2012 O O . GLY A 1 254 ? -11.417 6.774 25.446 1.00 80.25 254 GLY A O 1
ATOM 2013 N N . VAL A 1 255 ? -9.283 6.321 24.886 1.00 80.56 255 VAL A N 1
ATOM 2014 C CA . VAL A 1 255 ? -8.714 7.586 25.382 1.00 80.56 255 VAL A CA 1
ATOM 2015 C C . VAL A 1 255 ? -9.326 8.782 24.651 1.00 80.56 255 VAL A C 1
ATOM 2017 O O . VAL A 1 255 ? -9.832 9.700 25.293 1.00 80.56 255 VAL A O 1
ATOM 2020 N N . VAL A 1 256 ? -9.347 8.760 23.314 1.00 75.94 256 VAL A N 1
ATOM 2021 C CA . VAL A 1 256 ? -9.880 9.865 22.495 1.00 75.94 256 VAL A CA 1
ATOM 2022 C C . VAL A 1 256 ? -11.368 10.112 22.774 1.00 75.94 256 VAL A C 1
ATOM 2024 O O . VAL A 1 256 ? -11.795 11.266 22.877 1.00 75.94 256 VAL A O 1
ATOM 2027 N N . LYS A 1 257 ? -12.162 9.047 22.955 1.00 75.88 257 LYS A N 1
ATOM 2028 C CA . LYS A 1 257 ? -13.578 9.151 23.349 1.00 75.88 257 LYS A CA 1
ATOM 2029 C C . LYS A 1 257 ? -13.740 9.760 24.744 1.00 75.88 257 LYS A C 1
ATOM 2031 O O . LYS A 1 257 ? -14.596 10.623 24.924 1.00 75.88 257 LYS A O 1
ATOM 2036 N N . GLY A 1 258 ? -12.894 9.370 25.702 1.00 74.56 258 GLY A N 1
ATOM 2037 C CA . GLY A 1 258 ? -12.867 9.940 27.054 1.00 74.56 258 GLY A CA 1
ATOM 2038 C C . GLY A 1 258 ? -12.596 11.450 27.085 1.00 74.56 258 GLY A C 1
ATOM 2039 O O . GLY A 1 258 ? -13.081 12.140 27.976 1.00 74.56 258 GLY A O 1
ATOM 2040 N N . CYS A 1 259 ? -11.911 11.992 26.073 1.00 70.50 259 CYS A N 1
ATOM 2041 C CA . CYS A 1 259 ? -11.680 13.431 25.900 1.00 70.50 259 CYS A CA 1
ATOM 2042 C C . CYS A 1 259 ? -12.851 14.182 25.220 1.00 70.50 259 CYS A C 1
ATOM 2044 O O . CYS A 1 259 ? -12.663 15.282 24.697 1.00 70.50 259 CYS A O 1
ATOM 2046 N N . GLY A 1 260 ? -14.055 13.599 25.176 1.00 65.38 260 GLY A N 1
ATOM 2047 C CA . GLY A 1 260 ? -15.250 14.229 24.603 1.00 65.38 260 GLY A CA 1
ATOM 2048 C C . GLY A 1 260 ? -15.258 14.308 23.073 1.00 65.38 260 GLY A C 1
ATOM 2049 O O . GLY A 1 260 ? -15.960 15.146 22.514 1.00 65.38 260 GLY A O 1
ATOM 2050 N N . GLY A 1 261 ? -14.451 13.487 22.386 1.00 59.03 261 GLY A N 1
ATOM 2051 C CA . GLY A 1 261 ? -14.375 13.452 20.917 1.00 59.03 261 GLY A CA 1
ATOM 2052 C C . GLY A 1 261 ? -13.744 14.693 20.266 1.00 59.03 261 GLY A C 1
ATOM 2053 O O . GLY A 1 261 ? -13.669 14.763 19.042 1.00 59.03 261 GLY A O 1
ATOM 2054 N N . ASN A 1 262 ? -13.261 15.647 21.070 1.00 54.97 262 ASN A N 1
ATOM 2055 C CA . ASN A 1 262 ? -12.699 16.928 20.629 1.00 54.97 262 ASN A CA 1
ATOM 2056 C C . ASN A 1 262 ? -11.161 16.951 20.618 1.00 54.97 262 ASN A C 1
ATOM 2058 O O . ASN A 1 262 ? -10.568 18.020 20.467 1.00 54.97 262 ASN A O 1
ATOM 2062 N N . ALA A 1 263 ? -10.495 15.803 20.787 1.00 54.66 263 ALA A N 1
ATOM 2063 C CA . ALA A 1 263 ? -9.046 15.706 20.630 1.00 54.66 263 ALA A CA 1
ATOM 2064 C C . ALA A 1 263 ? -8.688 15.883 19.140 1.00 54.66 263 ALA A C 1
ATOM 2066 O O . ALA A 1 263 ? -8.552 14.923 18.391 1.00 54.66 263 ALA A O 1
ATOM 2067 N N . LEU A 1 264 ? -8.609 17.144 18.706 1.00 50.53 264 LEU A N 1
ATOM 2068 C CA . LEU A 1 264 ? -8.428 17.566 17.312 1.00 50.53 264 LEU A CA 1
ATOM 2069 C C . LEU A 1 264 ? -7.017 17.308 16.766 1.00 50.53 264 LEU A C 1
ATOM 2071 O O . LEU A 1 264 ? -6.814 17.391 15.561 1.00 50.53 264 LEU A O 1
ATOM 2075 N N . SER A 1 265 ? -6.048 16.991 17.626 1.00 50.25 265 SER A N 1
ATOM 2076 C CA . SER A 1 265 ? -4.699 16.602 17.217 1.00 50.25 265 SER A CA 1
ATOM 2077 C C . SER A 1 265 ? -4.000 15.898 18.379 1.00 50.25 265 SER A C 1
ATOM 2079 O O . SER A 1 265 ? -3.373 16.526 19.231 1.00 50.25 265 SER A O 1
ATOM 2081 N N . SER A 1 266 ? -4.174 14.582 18.481 1.00 50.94 266 SER A N 1
ATOM 2082 C CA . SER A 1 266 ? -3.355 13.756 19.366 1.00 50.94 266 SER A CA 1
ATOM 2083 C C . SER A 1 266 ? -2.179 13.218 18.560 1.00 50.94 266 SER A C 1
ATOM 2085 O O . SER A 1 266 ? -2.317 12.223 17.849 1.00 50.94 266 SER A O 1
ATOM 2087 N N . MET A 1 267 ? -1.025 13.880 18.651 1.00 50.44 267 MET A N 1
ATOM 2088 C CA . MET A 1 267 ? 0.226 13.306 18.161 1.00 50.44 267 MET A CA 1
ATOM 2089 C C . MET A 1 267 ? 0.570 12.099 19.034 1.00 50.44 267 MET A C 1
ATOM 2091 O O . MET A 1 267 ? 0.835 12.234 20.229 1.00 50.44 267 MET A O 1
ATOM 2095 N N . ILE A 1 268 ? 0.528 10.907 18.444 1.00 53.06 268 ILE A N 1
ATOM 2096 C CA . ILE A 1 268 ? 0.960 9.683 19.114 1.00 53.06 268 ILE A CA 1
ATOM 2097 C C . ILE A 1 268 ? 2.475 9.601 18.949 1.00 53.06 268 ILE A C 1
ATOM 2099 O O . ILE A 1 268 ? 2.974 9.287 17.870 1.00 53.06 268 ILE A O 1
ATOM 2103 N N . TYR A 1 269 ? 3.209 9.888 20.020 1.00 49.44 269 TYR A N 1
ATOM 2104 C CA . TYR A 1 269 ? 4.643 9.635 20.074 1.00 49.44 269 TYR A CA 1
ATOM 2105 C C . TYR A 1 269 ? 4.878 8.198 20.536 1.00 49.44 269 TYR A C 1
ATOM 2107 O O . TYR A 1 269 ? 4.378 7.785 21.581 1.00 49.44 269 TYR A O 1
ATOM 2115 N N . TRP A 1 270 ? 5.638 7.434 19.751 1.00 46.03 270 TRP A N 1
ATOM 2116 C CA . TRP A 1 270 ? 6.147 6.133 20.171 1.00 46.03 270 TRP A CA 1
ATOM 2117 C C . TRP A 1 270 ? 7.631 6.281 20.503 1.00 46.03 270 TRP A C 1
ATOM 2119 O O . TRP A 1 270 ? 8.462 6.423 19.605 1.00 46.03 270 TRP A O 1
ATOM 2129 N N . GLU A 1 271 ? 7.971 6.286 21.791 1.00 36.31 271 GLU A N 1
ATOM 2130 C CA . GLU A 1 271 ? 9.365 6.169 22.216 1.00 36.31 271 GLU A CA 1
ATOM 2131 C C . GLU A 1 271 ? 9.786 4.702 22.098 1.00 36.31 271 GLU A C 1
ATOM 2133 O O . GLU A 1 271 ? 9.347 3.843 22.865 1.00 36.31 271 GLU A O 1
ATOM 2138 N N . ILE A 1 272 ? 10.640 4.401 21.113 1.00 32.88 272 ILE A N 1
ATOM 2139 C CA . ILE A 1 272 ? 11.351 3.119 21.063 1.00 32.88 272 ILE A CA 1
ATOM 2140 C C . ILE A 1 272 ? 12.410 3.157 22.167 1.00 32.88 272 ILE A C 1
ATOM 2142 O O . ILE A 1 272 ? 13.548 3.559 21.924 1.00 32.88 272 ILE A O 1
ATOM 2146 N N . ASN A 1 273 ? 12.059 2.761 23.388 1.00 29.58 273 ASN A N 1
ATOM 2147 C CA . ASN A 1 273 ? 13.076 2.479 24.394 1.00 29.58 273 ASN A CA 1
ATOM 2148 C C . ASN A 1 273 ? 13.767 1.166 24.011 1.00 29.58 273 ASN A C 1
ATOM 2150 O O . ASN A 1 273 ? 13.260 0.075 24.252 1.00 29.58 273 ASN A O 1
ATOM 2154 N N . TRP A 1 274 ? 14.945 1.279 23.395 1.00 29.59 274 TRP A N 1
ATOM 2155 C CA . TRP A 1 274 ? 15.827 0.158 23.041 1.00 29.59 274 TRP A CA 1
ATOM 2156 C C . TRP A 1 274 ? 16.436 -0.557 24.265 1.00 29.59 274 TRP A C 1
ATOM 2158 O O . TRP A 1 274 ? 17.312 -1.399 24.101 1.00 29.59 274 TRP A O 1
ATOM 2168 N N . ALA A 1 275 ? 16.005 -0.216 25.482 1.00 28.59 275 ALA A N 1
ATOM 2169 C CA . ALA A 1 275 ? 16.550 -0.753 26.724 1.00 28.59 275 ALA A CA 1
ATOM 2170 C C . ALA A 1 275 ? 15.930 -2.098 27.149 1.00 28.59 275 ALA A C 1
ATOM 2172 O O . ALA A 1 275 ? 16.551 -2.805 27.933 1.00 28.59 275 ALA A O 1
ATOM 2173 N N . ASP A 1 276 ? 14.792 -2.507 26.577 1.00 29.66 276 ASP A N 1
ATOM 2174 C CA . ASP A 1 276 ? 14.111 -3.757 26.958 1.00 29.66 276 ASP A CA 1
ATOM 2175 C C . ASP A 1 276 ? 14.347 -4.894 25.945 1.00 29.66 276 ASP A C 1
ATOM 2177 O O . ASP A 1 276 ? 13.461 -5.707 25.663 1.00 29.66 276 ASP A O 1
ATOM 2181 N N . SER A 1 277 ? 15.552 -4.974 25.368 1.00 35.53 277 SER A N 1
ATOM 2182 C CA . SER A 1 277 ? 16.022 -6.216 24.748 1.00 35.53 277 SER A CA 1
ATOM 2183 C C . SER A 1 277 ? 16.435 -7.199 25.847 1.00 35.53 277 SER A C 1
ATOM 2185 O O . SER A 1 277 ? 17.620 -7.460 26.053 1.00 35.53 277 SER A O 1
ATOM 2187 N N . GLU A 1 278 ? 15.460 -7.727 26.584 1.00 34.44 278 GLU A N 1
ATOM 2188 C CA . GLU A 1 278 ? 15.693 -8.888 27.434 1.00 34.44 278 GLU A CA 1
ATOM 2189 C C . GLU A 1 278 ? 15.870 -10.133 26.557 1.00 34.44 278 GLU A C 1
ATOM 2191 O O . GLU A 1 278 ? 14.977 -10.560 25.823 1.00 34.44 278 GLU A O 1
ATOM 2196 N N . ALA A 1 279 ? 17.103 -10.635 26.610 1.00 29.67 279 ALA A N 1
ATOM 2197 C CA . ALA A 1 279 ? 17.550 -12.007 26.429 1.00 29.67 279 ALA A CA 1
ATOM 2198 C C . ALA A 1 279 ? 16.510 -13.012 25.894 1.00 29.67 279 ALA A C 1
ATOM 2200 O O . ALA A 1 279 ? 15.753 -13.622 26.643 1.00 29.67 279 ALA A O 1
ATOM 2201 N N . SER A 1 280 ? 16.597 -13.310 24.597 1.00 28.55 280 SER A N 1
ATOM 2202 C CA . SER A 1 280 ? 16.323 -14.666 24.124 1.00 28.55 280 SER A CA 1
ATOM 2203 C C . SER A 1 280 ? 17.516 -15.537 24.523 1.00 28.55 280 SER A C 1
ATOM 2205 O O . SER A 1 280 ? 18.509 -15.602 23.799 1.00 28.55 280 SER A O 1
ATOM 2207 N N . SER A 1 281 ? 17.440 -16.166 25.694 1.00 32.69 281 SER A N 1
ATOM 2208 C CA . SER A 1 281 ? 18.268 -17.322 26.022 1.00 32.69 281 SER A CA 1
ATOM 2209 C C . SER A 1 281 ? 17.716 -18.524 25.268 1.00 32.69 281 SER A C 1
ATOM 2211 O O . SER A 1 281 ? 16.674 -19.041 25.644 1.00 32.69 281 SER A O 1
ATOM 2213 N N . ASP A 1 282 ? 18.410 -18.936 24.216 1.00 27.45 282 ASP A N 1
ATOM 2214 C CA . ASP A 1 282 ? 18.676 -20.351 23.982 1.00 27.45 282 ASP A CA 1
ATOM 2215 C C . ASP A 1 282 ? 19.979 -20.456 23.189 1.00 27.45 282 ASP A C 1
ATOM 2217 O O . ASP A 1 282 ? 20.133 -19.925 22.088 1.00 27.45 282 ASP A O 1
ATOM 2221 N N . ASN A 1 283 ? 20.962 -21.056 23.857 1.00 29.48 283 ASN A N 1
ATOM 2222 C CA . ASN A 1 283 ? 22.276 -21.365 23.327 1.00 29.48 283 ASN A CA 1
ATOM 2223 C C . ASN A 1 283 ? 22.141 -22.461 22.272 1.00 29.48 283 ASN A C 1
ATOM 2225 O O . ASN A 1 283 ? 21.567 -23.503 22.566 1.00 29.48 283 ASN A O 1
ATOM 2229 N N . ASP A 1 284 ? 22.821 -22.297 21.140 1.00 26.08 284 ASP A N 1
ATOM 2230 C CA . ASP A 1 284 ? 23.586 -23.417 20.611 1.00 26.08 284 ASP A CA 1
ATOM 2231 C C . ASP A 1 284 ? 24.950 -22.952 20.103 1.00 26.08 284 ASP A C 1
ATOM 2233 O O . ASP A 1 284 ? 25.125 -21.912 19.466 1.00 26.08 284 ASP A O 1
ATOM 2237 N N . VAL A 1 285 ? 25.938 -23.717 20.539 1.00 25.28 285 VAL A N 1
ATOM 2238 C CA . VAL A 1 285 ? 27.351 -23.386 20.649 1.00 25.28 285 VAL A CA 1
ATOM 2239 C C . VAL A 1 285 ? 28.094 -23.805 19.386 1.00 25.28 285 VAL A C 1
ATOM 2241 O O . VAL A 1 285 ? 27.984 -24.947 18.956 1.00 25.28 285 VAL A O 1
ATOM 2244 N N . ALA A 1 286 ? 28.983 -22.944 18.890 1.00 25.14 286 ALA A N 1
ATOM 2245 C CA . ALA A 1 286 ? 30.265 -23.385 18.337 1.00 25.14 286 ALA A CA 1
ATOM 2246 C C . ALA A 1 286 ? 31.309 -22.266 18.478 1.00 25.14 286 ALA A C 1
ATOM 2248 O O . ALA A 1 286 ? 31.362 -21.315 17.702 1.00 25.14 286 ALA A O 1
ATOM 2249 N N . ALA A 1 287 ? 32.125 -22.385 19.521 1.00 22.55 287 ALA A N 1
ATOM 2250 C CA . ALA A 1 287 ? 33.257 -21.521 19.824 1.00 22.55 287 ALA A CA 1
ATOM 2251 C C . ALA A 1 287 ? 34.498 -21.888 18.994 1.00 22.55 287 ALA A C 1
ATOM 2253 O O . ALA A 1 287 ? 34.775 -23.075 18.861 1.00 22.55 287 ALA A O 1
ATOM 2254 N N . VAL A 1 288 ? 35.319 -20.897 18.609 1.00 24.89 288 VAL A N 1
ATOM 2255 C CA . VAL A 1 288 ? 36.798 -20.980 18.663 1.00 24.89 288 VAL A CA 1
ATOM 2256 C C . VAL A 1 288 ? 37.375 -19.592 19.005 1.00 24.89 288 VAL A C 1
ATOM 2258 O O . VAL A 1 288 ? 36.903 -18.569 18.518 1.00 24.89 288 VAL A O 1
ATOM 2261 N N . LYS A 1 289 ? 38.357 -19.594 19.915 1.00 24.64 289 LYS A N 1
ATOM 2262 C CA . LYS A 1 289 ? 38.956 -18.481 20.681 1.00 24.64 289 LYS A CA 1
ATOM 2263 C C . LYS A 1 289 ? 39.945 -17.595 19.885 1.00 24.64 289 LYS A C 1
ATOM 2265 O O . LYS A 1 289 ? 40.474 -18.059 18.877 1.00 24.64 289 LYS A O 1
ATOM 2270 N N . PRO A 1 290 ? 40.261 -16.374 20.373 1.00 23.06 290 PRO A N 1
ATOM 2271 C CA . PRO A 1 290 ? 41.285 -15.499 19.797 1.00 23.06 290 PRO A CA 1
ATOM 2272 C C . PRO A 1 290 ? 42.706 -15.933 20.193 1.00 23.06 290 PRO A C 1
ATOM 2274 O O . PRO A 1 290 ? 42.916 -16.482 21.276 1.00 23.06 290 PRO A O 1
ATOM 2277 N N . VAL A 1 291 ? 43.677 -15.650 19.324 1.00 25.86 291 VAL A N 1
ATOM 2278 C CA . VAL A 1 291 ? 45.112 -15.717 19.632 1.00 25.86 291 VAL A CA 1
ATOM 2279 C C . VAL A 1 291 ? 45.677 -14.302 19.549 1.00 25.86 291 VAL A C 1
ATOM 2281 O O . VAL A 1 291 ? 45.638 -13.682 18.488 1.00 25.86 291 VAL A O 1
ATOM 2284 N N . ASP A 1 292 ? 46.190 -13.818 20.679 1.00 24.86 292 ASP A N 1
ATOM 2285 C CA . ASP A 1 292 ? 47.053 -12.642 20.783 1.00 24.86 292 ASP A CA 1
ATOM 2286 C C . ASP A 1 292 ? 48.489 -12.984 20.345 1.00 24.86 292 ASP A C 1
ATOM 2288 O O . ASP A 1 292 ? 48.978 -14.088 20.595 1.00 24.86 292 ASP A O 1
ATOM 2292 N N . GLY A 1 293 ? 49.197 -12.018 19.753 1.00 25.14 293 GLY A N 1
ATOM 2293 C CA . GLY A 1 293 ? 50.633 -12.112 19.474 1.00 25.14 293 GLY A CA 1
ATOM 2294 C C . GLY A 1 293 ? 51.206 -10.820 18.884 1.00 25.14 293 GLY A C 1
ATOM 2295 O O . GLY A 1 293 ? 50.655 -10.271 17.939 1.00 25.14 293 GLY A O 1
ATOM 2296 N N . ILE A 1 294 ? 52.280 -10.328 19.499 1.00 24.95 294 ILE A N 1
ATOM 2297 C CA . ILE A 1 294 ? 52.800 -8.948 19.533 1.00 24.95 294 ILE A CA 1
ATOM 2298 C C . ILE A 1 294 ? 53.959 -8.742 18.524 1.00 24.95 294 ILE A C 1
ATOM 2300 O O . ILE A 1 294 ? 54.516 -9.718 18.036 1.00 24.95 294 ILE A O 1
ATOM 2304 N N . GLU A 1 295 ? 54.347 -7.465 18.340 1.00 23.47 295 GLU A N 1
ATOM 2305 C CA . GLU A 1 295 ? 55.642 -6.897 17.866 1.00 23.47 295 GLU A CA 1
ATOM 2306 C C . GLU A 1 295 ? 55.706 -6.456 16.391 1.00 23.47 295 GLU A C 1
ATOM 2308 O O . GLU A 1 295 ? 55.128 -7.094 15.526 1.00 23.47 295 GLU A O 1
ATOM 2313 N N . SER A 1 296 ? 56.445 -5.428 15.953 1.00 24.25 296 SER A N 1
ATOM 2314 C CA . SER A 1 296 ? 56.932 -4.113 16.426 1.00 24.25 296 SER A CA 1
ATOM 2315 C C . SER A 1 296 ? 57.598 -3.447 15.176 1.00 24.25 296 SER A C 1
ATOM 2317 O O . SER A 1 296 ? 57.941 -4.136 14.219 1.00 24.25 296 SER A O 1
ATOM 2319 N N . LYS A 1 297 ? 57.664 -2.104 15.104 1.00 25.34 297 LYS A N 1
ATOM 2320 C CA . LYS A 1 297 ? 58.134 -1.244 13.961 1.00 25.34 297 LYS A CA 1
ATOM 2321 C C . LYS A 1 297 ? 59.692 -1.280 13.760 1.00 25.34 297 LYS A C 1
ATOM 2323 O O . LYS A 1 297 ? 60.293 -1.953 14.591 1.00 25.34 297 LYS A O 1
ATOM 2328 N N . PRO A 1 298 ? 60.403 -0.540 12.838 1.00 35.16 298 PRO A N 1
ATOM 2329 C CA . PRO A 1 298 ? 60.021 0.640 12.013 1.00 35.16 298 PRO A CA 1
ATOM 2330 C C . PRO A 1 298 ? 60.692 0.866 10.606 1.00 35.16 298 PRO A C 1
ATOM 2332 O O . PRO A 1 298 ? 61.516 0.090 10.140 1.00 35.16 298 PRO A O 1
ATOM 2335 N N . ASP A 1 299 ? 60.325 2.019 10.010 1.00 24.19 299 ASP A N 1
ATOM 2336 C CA . ASP A 1 299 ? 61.045 2.925 9.073 1.00 24.19 299 ASP A CA 1
ATOM 2337 C C . ASP A 1 299 ? 61.035 2.745 7.533 1.00 24.19 299 ASP A C 1
ATOM 2339 O O . ASP A 1 299 ? 61.511 1.764 6.975 1.00 24.19 299 ASP A O 1
ATOM 2343 N N . GLY A 1 300 ? 60.598 3.811 6.831 1.00 25.20 300 GLY A N 1
ATOM 2344 C CA . GLY A 1 300 ? 60.870 4.058 5.402 1.00 25.20 300 GLY A CA 1
ATOM 2345 C C . GLY A 1 300 ? 59.876 5.004 4.700 1.00 25.20 300 GLY A C 1
ATOM 2346 O O . GLY A 1 300 ? 58.697 4.703 4.606 1.00 25.20 300 GLY A O 1
ATOM 2347 N N . LYS A 1 301 ? 60.353 6.161 4.220 1.00 24.31 301 LYS A N 1
ATOM 2348 C CA . LYS A 1 301 ? 59.622 7.332 3.674 1.00 24.31 301 LYS A CA 1
ATOM 2349 C C . LYS A 1 301 ? 59.019 7.183 2.255 1.00 24.31 301 LYS A C 1
ATOM 2351 O O . LYS A 1 301 ? 59.578 6.476 1.426 1.00 24.31 301 LYS A O 1
ATOM 2356 N N . SER A 1 302 ? 58.075 8.104 1.967 1.00 25.14 302 SER A N 1
ATOM 2357 C CA . SER A 1 302 ? 57.747 8.760 0.666 1.00 25.14 302 SER A CA 1
ATOM 2358 C C . SER A 1 302 ? 56.959 7.924 -0.360 1.00 25.14 302 SER A C 1
ATOM 2360 O O . SER A 1 302 ? 57.203 6.737 -0.479 1.00 25.14 302 SER A O 1
ATOM 2362 N N . ASP A 1 303 ? 56.028 8.420 -1.175 1.00 23.72 303 ASP A N 1
ATOM 2363 C CA . ASP A 1 303 ? 55.282 9.677 -1.288 1.00 23.72 303 ASP A CA 1
ATOM 2364 C C . ASP A 1 303 ? 54.099 9.415 -2.255 1.00 23.72 303 ASP A C 1
ATOM 2366 O O . ASP A 1 303 ? 54.143 8.492 -3.067 1.00 23.72 303 ASP A O 1
ATOM 2370 N N . THR A 1 304 ? 53.104 10.303 -2.238 1.00 25.45 304 THR A N 1
ATOM 2371 C CA . THR A 1 304 ? 52.137 10.619 -3.318 1.00 25.45 304 THR A CA 1
ATOM 2372 C C . THR A 1 304 ? 50.942 9.700 -3.685 1.00 25.45 304 THR A C 1
ATOM 2374 O O . THR A 1 304 ? 51.042 8.636 -4.283 1.00 25.45 304 THR A O 1
ATOM 2377 N N . THR A 1 305 ? 49.765 10.320 -3.487 1.00 27.36 305 THR A N 1
ATOM 2378 C CA . TH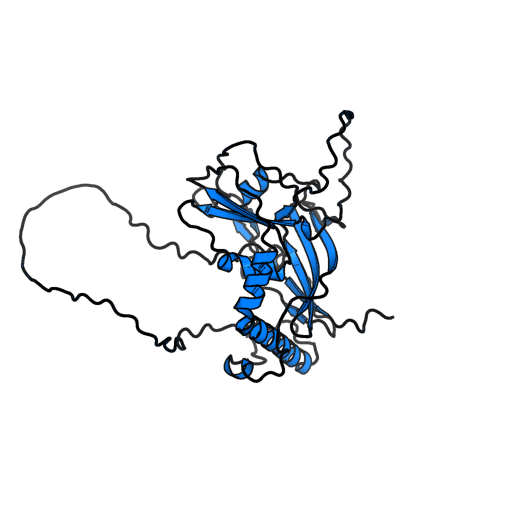R A 1 305 ? 48.558 10.364 -4.347 1.00 27.36 305 THR A CA 1
ATOM 2379 C C . THR A 1 305 ? 47.612 9.163 -4.431 1.00 27.36 305 THR A C 1
ATOM 2381 O O . THR A 1 305 ? 47.832 8.202 -5.155 1.00 27.36 305 THR A O 1
ATOM 2384 N N . GLY A 1 306 ? 46.449 9.329 -3.791 1.00 25.08 306 GLY A N 1
ATOM 2385 C CA . GLY A 1 306 ? 45.255 8.514 -4.007 1.00 25.08 306 GLY A CA 1
ATOM 2386 C C . GLY A 1 306 ? 44.308 8.586 -2.814 1.00 25.08 306 GLY A C 1
ATOM 2387 O O . GLY A 1 306 ? 44.210 7.631 -2.052 1.00 25.08 306 GLY A O 1
ATOM 2388 N N . LYS A 1 307 ? 43.634 9.727 -2.600 1.00 25.72 307 LYS A N 1
ATOM 2389 C CA . LYS A 1 307 ? 42.558 9.799 -1.600 1.00 25.72 307 LYS A CA 1
ATOM 2390 C C . LYS A 1 307 ? 41.392 8.921 -2.065 1.00 25.72 307 LYS A C 1
ATOM 2392 O O . LYS A 1 307 ? 40.554 9.343 -2.852 1.00 25.72 307 LYS A O 1
ATOM 2397 N N . HIS A 1 308 ? 41.369 7.694 -1.559 1.00 26.31 308 HIS A N 1
ATOM 2398 C CA . HIS A 1 308 ? 40.157 6.918 -1.358 1.00 26.31 308 HIS A CA 1
ATOM 2399 C C . HIS A 1 308 ? 39.287 7.669 -0.347 1.00 26.31 308 HIS A C 1
ATOM 2401 O O . HIS A 1 308 ? 39.611 7.706 0.840 1.00 26.31 308 HIS A O 1
ATOM 2407 N N . GLU A 1 309 ? 38.192 8.272 -0.802 1.00 25.41 309 GLU A N 1
ATOM 2408 C CA . GLU A 1 309 ? 37.120 8.667 0.105 1.00 25.41 309 GLU A CA 1
ATOM 2409 C C . GLU A 1 309 ? 36.236 7.451 0.372 1.00 25.41 309 GLU A C 1
ATOM 2411 O O . GLU A 1 309 ? 35.594 6.867 -0.503 1.00 25.41 309 GLU A O 1
ATOM 2416 N N . SER A 1 310 ? 36.311 7.031 1.626 1.00 23.66 310 SER A N 1
ATOM 2417 C CA . SER A 1 310 ? 35.490 6.037 2.279 1.00 23.66 310 SER A CA 1
ATOM 2418 C C . SER A 1 310 ? 34.017 6.430 2.191 1.00 23.66 310 SER A C 1
ATOM 2420 O O . SER A 1 310 ? 33.602 7.491 2.648 1.00 23.66 310 SER A O 1
ATOM 2422 N N . ALA A 1 311 ? 33.208 5.532 1.628 1.00 25.52 311 ALA A N 1
ATOM 2423 C CA . ALA A 1 311 ? 31.757 5.619 1.650 1.00 25.52 311 ALA A CA 1
ATOM 2424 C C . ALA A 1 311 ? 31.254 5.447 3.092 1.00 25.52 311 ALA A C 1
ATOM 2426 O O . ALA A 1 311 ? 30.959 4.343 3.553 1.00 25.52 311 ALA A O 1
ATOM 2427 N N . THR A 1 312 ? 31.176 6.549 3.829 1.00 23.56 312 THR A N 1
ATOM 2428 C CA . THR A 1 312 ? 30.527 6.605 5.131 1.00 23.56 312 THR A CA 1
ATOM 2429 C C . THR A 1 312 ? 29.013 6.637 4.951 1.00 23.56 312 THR A C 1
ATOM 2431 O O . THR A 1 312 ? 28.402 7.632 4.584 1.00 23.56 312 THR A O 1
ATOM 2434 N N . ASN A 1 313 ? 28.408 5.498 5.279 1.00 26.02 313 ASN A N 1
ATOM 2435 C CA . ASN A 1 313 ? 27.212 5.432 6.110 1.00 26.02 313 ASN A CA 1
ATOM 2436 C C . ASN A 1 313 ? 25.998 6.253 5.624 1.00 26.02 313 ASN A C 1
ATOM 2438 O O . ASN A 1 313 ? 25.499 7.141 6.318 1.00 26.02 313 ASN A O 1
ATOM 2442 N N . CYS A 1 314 ? 25.448 5.888 4.463 1.00 23.28 314 CYS A N 1
ATOM 2443 C CA . CYS A 1 314 ? 24.046 6.179 4.177 1.00 23.28 314 CYS A CA 1
ATOM 2444 C C . CYS A 1 314 ? 23.181 5.360 5.142 1.00 23.28 314 CYS A C 1
ATOM 2446 O O . CYS A 1 314 ? 22.877 4.195 4.884 1.00 23.28 314 CYS A O 1
ATOM 2448 N N . LYS A 1 315 ? 22.786 5.979 6.260 1.00 24.86 315 LYS A N 1
ATOM 2449 C CA . LYS A 1 315 ? 21.697 5.500 7.115 1.00 24.86 315 LYS A CA 1
ATOM 2450 C C . LYS A 1 315 ? 20.447 5.373 6.245 1.00 24.86 315 LYS A C 1
ATOM 2452 O O . LYS A 1 315 ? 19.750 6.350 5.982 1.00 24.86 315 LYS A O 1
ATOM 2457 N N . SER A 1 316 ? 20.197 4.170 5.740 1.00 26.12 316 SER A N 1
ATOM 2458 C CA . SER A 1 316 ? 19.010 3.869 4.955 1.00 26.12 316 SER A CA 1
ATOM 2459 C C . SER A 1 316 ? 17.786 4.107 5.830 1.00 26.12 316 SER A C 1
ATOM 2461 O O . SER A 1 316 ? 17.597 3.420 6.834 1.00 26.12 316 SER A O 1
ATOM 2463 N N . SER A 1 317 ? 16.950 5.071 5.448 1.00 25.14 317 SER A N 1
ATOM 2464 C CA . SER A 1 317 ? 15.577 5.120 5.947 1.00 25.14 317 SER A CA 1
ATOM 2465 C C . SER A 1 317 ? 14.894 3.777 5.654 1.00 25.14 317 SER A C 1
ATOM 2467 O O . SER A 1 317 ? 15.131 3.210 4.582 1.00 25.14 317 SER A O 1
ATOM 2469 N N . PRO A 1 318 ? 14.073 3.243 6.572 1.00 25.73 318 PRO A N 1
ATOM 2470 C CA . PRO A 1 318 ? 13.448 1.951 6.360 1.00 25.73 318 PRO A CA 1
ATOM 2471 C C . PRO A 1 318 ? 12.487 1.986 5.149 1.00 25.73 318 PRO A C 1
ATOM 2473 O O . PRO A 1 318 ? 11.884 3.024 4.861 1.00 25.73 318 PRO A O 1
ATOM 2476 N N . PRO A 1 319 ? 12.365 0.869 4.410 1.00 32.25 319 PRO A N 1
ATOM 2477 C CA . PRO A 1 319 ? 11.776 0.815 3.065 1.00 32.25 319 PRO A CA 1
ATOM 2478 C C . PRO A 1 319 ? 10.258 1.067 2.979 1.00 32.25 319 PRO A C 1
ATOM 2480 O O . PRO A 1 319 ? 9.733 1.178 1.876 1.00 32.25 319 PRO A O 1
ATOM 2483 N N . TRP A 1 320 ? 9.550 1.209 4.103 1.00 33.91 320 TRP A N 1
ATOM 2484 C CA . TRP A 1 320 ? 8.094 1.422 4.157 1.00 33.91 320 TRP A CA 1
ATOM 2485 C C . TRP A 1 320 ? 7.655 2.888 3.978 1.00 33.91 320 TRP A C 1
ATOM 2487 O O . TRP A 1 320 ? 6.474 3.202 4.073 1.00 33.91 320 TRP A O 1
ATOM 2497 N N . LYS A 1 321 ? 8.583 3.813 3.701 1.00 29.55 321 LYS A N 1
ATOM 2498 C CA . LYS A 1 321 ? 8.296 5.258 3.642 1.00 29.55 321 LYS A CA 1
ATOM 2499 C C . LYS A 1 321 ? 7.481 5.755 2.436 1.00 29.55 321 LYS A C 1
ATOM 2501 O O . LYS A 1 321 ? 7.196 6.944 2.418 1.00 29.55 321 LYS A O 1
ATOM 2506 N N . LYS A 1 322 ? 7.136 4.930 1.440 1.00 34.91 322 LYS A N 1
ATOM 2507 C CA . LYS A 1 322 ? 6.551 5.448 0.185 1.00 34.91 322 LYS A CA 1
ATOM 2508 C C . LYS A 1 322 ? 5.036 5.291 0.016 1.00 34.91 322 LYS A C 1
ATOM 2510 O O . LYS A 1 322 ? 4.450 6.183 -0.576 1.00 34.91 322 LYS A O 1
ATOM 2515 N N . ASN A 1 323 ? 4.391 4.280 0.600 1.00 36.47 323 ASN A N 1
ATOM 2516 C CA . ASN A 1 323 ? 2.983 3.988 0.292 1.00 36.47 323 ASN A CA 1
ATOM 2517 C C . ASN A 1 323 ? 2.156 4.015 1.589 1.00 36.47 323 ASN A C 1
ATOM 2519 O O . ASN A 1 323 ? 2.180 3.084 2.393 1.00 36.47 323 ASN A O 1
ATOM 2523 N N . LEU A 1 324 ? 1.505 5.157 1.833 1.00 38.50 324 LEU A N 1
ATOM 2524 C CA . LEU A 1 324 ? 0.758 5.459 3.055 1.00 38.50 324 LEU A CA 1
ATOM 2525 C C . LEU A 1 324 ? -0.599 4.753 3.075 1.00 38.50 324 LEU A C 1
ATOM 2527 O O . LEU A 1 324 ? -1.390 4.860 2.141 1.00 38.50 324 LEU A O 1
ATOM 2531 N N . VAL A 1 325 ? -0.869 4.100 4.201 1.00 42.25 325 VAL A N 1
ATOM 2532 C CA . VAL A 1 325 ? -2.170 3.556 4.579 1.00 42.25 325 VAL A CA 1
ATOM 2533 C C . VAL A 1 325 ? -2.770 4.539 5.578 1.00 42.25 325 VAL A C 1
ATOM 2535 O O . VAL A 1 325 ? -2.262 4.678 6.690 1.00 42.25 325 VAL A O 1
ATOM 2538 N N . GLU A 1 326 ? -3.819 5.253 5.184 1.00 48.69 326 GLU A N 1
ATOM 2539 C CA . GLU A 1 326 ? -4.662 5.974 6.138 1.00 48.69 326 GLU A CA 1
ATOM 2540 C C . GLU A 1 326 ? -5.738 5.030 6.647 1.00 48.69 326 GLU A C 1
ATOM 2542 O O . GLU A 1 326 ? -6.378 4.333 5.862 1.00 48.69 326 GLU A O 1
ATOM 2547 N N . VAL A 1 327 ? -5.939 5.023 7.960 1.00 48.53 327 VAL A N 1
ATOM 2548 C CA . VAL A 1 327 ? -6.897 4.150 8.627 1.00 48.53 327 VAL A CA 1
ATOM 2549 C C . VAL A 1 327 ? -7.934 5.012 9.334 1.00 48.53 327 VAL A C 1
ATOM 2551 O O . VAL A 1 327 ? -7.602 5.807 10.212 1.00 48.53 327 VAL A O 1
ATOM 2554 N N . LEU A 1 328 ? -9.201 4.830 8.983 1.00 41.91 328 LEU A N 1
ATOM 2555 C CA . LEU A 1 328 ? -10.348 5.375 9.699 1.00 41.91 328 LEU A CA 1
ATOM 2556 C C . LEU A 1 328 ? -11.068 4.217 10.390 1.00 41.91 328 LEU A C 1
ATOM 2558 O O . LEU A 1 328 ? -11.216 3.153 9.798 1.00 41.91 328 LEU A O 1
ATOM 2562 N N . ASN A 1 329 ? -11.538 4.409 11.619 1.00 41.06 329 ASN A N 1
ATOM 2563 C CA . ASN A 1 329 ? -12.436 3.453 12.273 1.00 41.06 329 ASN A CA 1
ATOM 2564 C C . ASN A 1 329 ? -13.827 4.071 12.441 1.00 41.06 329 ASN A C 1
ATOM 2566 O O . ASN A 1 329 ? -13.917 5.097 13.110 1.00 41.06 329 ASN A O 1
ATOM 2570 N N . TYR A 1 330 ? -14.876 3.472 11.862 1.00 39.47 330 TYR A N 1
ATOM 2571 C CA . TYR A 1 330 ? -16.244 4.028 11.803 1.00 39.47 330 TYR A CA 1
ATOM 2572 C C . TYR A 1 330 ? -17.289 3.109 12.464 1.00 39.47 330 TYR A C 1
ATOM 2574 O O . TYR A 1 330 ? -17.206 1.886 12.395 1.00 39.47 330 TYR A O 1
ATOM 2582 N N . ASP A 1 331 ? -18.311 3.687 13.092 1.00 39.06 331 ASP A N 1
ATOM 2583 C CA . ASP A 1 331 ? -19.427 2.946 13.690 1.00 39.06 331 ASP A CA 1
ATOM 2584 C C . ASP A 1 331 ? -20.569 2.785 12.675 1.00 39.06 331 ASP A C 1
ATOM 2586 O O . ASP A 1 331 ? -21.131 3.768 12.200 1.00 39.06 331 ASP A O 1
ATOM 2590 N N . SER A 1 332 ? -20.925 1.546 12.333 1.00 33.50 332 SER A N 1
ATOM 2591 C CA . SER A 1 332 ? -21.943 1.243 11.320 1.00 33.50 332 SER A CA 1
ATOM 2592 C C . SER A 1 332 ? -23.367 1.661 11.707 1.00 33.50 332 SER A C 1
ATOM 2594 O O . SER A 1 332 ? -24.236 1.664 10.842 1.00 33.50 332 SER A O 1
ATOM 2596 N N . SER A 1 333 ? -23.620 2.027 12.969 1.00 34.41 333 SER A N 1
ATOM 2597 C CA . SER A 1 333 ? -24.951 2.431 13.451 1.00 34.41 333 SER A CA 1
ATOM 2598 C C . SER A 1 333 ? -25.472 3.760 12.881 1.00 34.41 333 SER A C 1
ATOM 2600 O O . SER A 1 333 ? -26.640 4.079 13.077 1.00 34.41 333 SER A O 1
ATOM 2602 N N . SER A 1 334 ? -24.654 4.524 12.148 1.00 36.12 334 SER A N 1
ATOM 2603 C CA . SER A 1 334 ? -25.052 5.807 11.542 1.00 36.12 334 SER A CA 1
ATOM 2604 C C . SER A 1 334 ? -25.299 5.769 10.027 1.00 36.12 334 SER A C 1
ATOM 2606 O O . SER A 1 334 ? -25.311 6.821 9.395 1.00 36.12 334 SER A O 1
ATOM 2608 N N . LEU A 1 335 ? -25.475 4.585 9.425 1.00 32.62 335 LEU A N 1
ATOM 2609 C CA . LEU A 1 335 ? -25.888 4.447 8.014 1.00 32.62 335 LEU A CA 1
ATOM 2610 C C . LEU A 1 335 ? -27.404 4.253 7.823 1.00 32.62 335 LEU A C 1
ATOM 2612 O O . LEU A 1 335 ? -27.865 4.297 6.686 1.00 32.62 335 LEU A O 1
ATOM 2616 N N . ASP A 1 336 ? -28.163 4.113 8.913 1.00 26.61 336 ASP A N 1
ATOM 2617 C CA . ASP A 1 336 ? -29.625 3.996 8.898 1.00 26.61 336 ASP A CA 1
ATOM 2618 C C . ASP A 1 336 ? -30.285 5.293 9.402 1.00 26.61 336 ASP A C 1
ATOM 2620 O O . ASP A 1 336 ? -30.852 5.324 10.493 1.00 26.61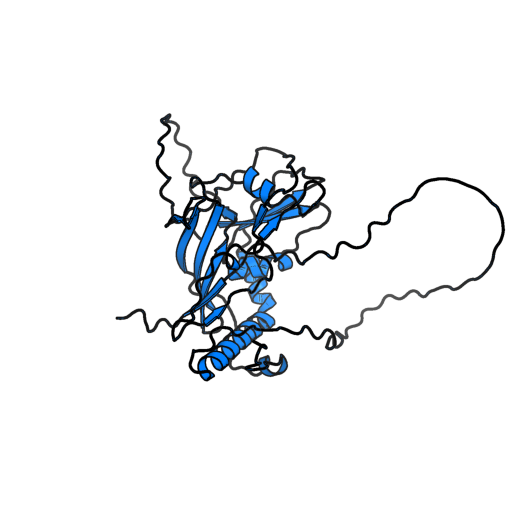 336 ASP A O 1
ATOM 2624 N N . THR A 1 337 ? -30.202 6.374 8.619 1.00 29.92 337 THR A N 1
ATOM 2625 C CA . THR A 1 337 ? -31.157 7.506 8.669 1.00 29.92 337 THR A CA 1
ATOM 2626 C C . THR A 1 337 ? -31.247 8.210 7.332 1.00 29.92 337 THR A C 1
ATOM 2628 O O . THR A 1 337 ? -30.167 8.591 6.821 1.00 29.92 337 THR A O 1
#

Radius of gyration: 25.03 Å; chains: 1; bounding box: 92×49×66 Å

Secondary structure (DSSP, 8-state):
----------SGGGSS----SS---EEEEEEEEEEEE-SSS-EEESS--PPEE---SS-EEPPPP-EEEES-TTGGG------TT-EEE----S-SEEEE-TT----SHHHHHHHHEE-SSTTEEEEEEEEEEEETTEEEEEEEE--EE---------------------------GGGEEEEEEEETTS---HHHHHHHHHHHT--EEEEEEEBTTEE--PPEEE-HHHHHHHHHHTHHHHHHHHHHHHHHHHHHHHTTT------------TT----------------------------------------PPPTTSSS-EEEEE--GGGS--